Protein AF-A0A9P0IYE5-F1 (afdb_monomer)

Nearest PDB structures (foldseek):
  2r39-assembly1_A  TM=6.592E-01  e=1.405E-01  Vibrio parahaemolyticus RIMD 2210633
  5jtw-assembly2_E  TM=4.626E-01  e=1.107E-02  Homo sapiens
  6ysq-assembly2_D  TM=4.607E-01  e=9.956E-03  Homo sapiens
  7b2p-assembly1_B  TM=4.504E-01  e=3.740E-02  Homo sapiens
  5jpn-assembly1_B  TM=3.869E-01  e=5.417E-02  Homo sapiens

pLDDT: mean 73.32, std 27.06, range [22.03, 98.25]

Mean predicted aligned error: 16.79 Å

Radius of gyration: 25.37 Å; Cα contacts (8 Å, |Δi|>4): 580; chains: 1; bounding box: 66×75×54 Å

Organism: Aphis gossypii (NCBI:txid80765)

Structure (mmCIF, N/CA/C/O backbone):
data_AF-A0A9P0IYE5-F1
#
_entry.id   AF-A0A9P0IYE5-F1
#
loop_
_atom_site.group_PDB
_atom_site.id
_atom_site.type_symbol
_atom_site.label_atom_id
_atom_site.label_alt_id
_atom_site.label_comp_id
_atom_site.label_asym_id
_atom_site.label_entity_id
_atom_site.label_seq_id
_atom_site.pdbx_PDB_ins_code
_atom_site.Cartn_x
_atom_site.Cartn_y
_atom_site.Cartn_z
_atom_site.occupancy
_atom_site.B_iso_or_equiv
_atom_site.auth_seq_id
_atom_site.auth_comp_id
_atom_site.auth_asym_id
_atom_site.auth_atom_id
_atom_site.pdbx_PDB_model_num
ATOM 1 N N . MET A 1 1 ? 19.487 54.800 18.591 1.00 32.00 1 MET A N 1
ATOM 2 C CA . MET A 1 1 ? 20.076 54.659 17.239 1.00 32.00 1 MET A CA 1
ATOM 3 C C . MET A 1 1 ? 20.745 53.289 17.197 1.00 32.00 1 MET A C 1
ATOM 5 O O . MET A 1 1 ? 21.787 53.126 17.801 1.00 32.00 1 MET A O 1
ATOM 9 N N . SER A 1 2 ? 19.989 52.231 16.900 1.00 33.06 2 SER A N 1
ATOM 10 C CA . SER A 1 2 ? 19.884 51.599 15.571 1.00 33.06 2 SER A CA 1
ATOM 11 C C . SER A 1 2 ? 21.230 51.122 15.023 1.00 33.06 2 SER A C 1
ATOM 13 O O . SER A 1 2 ? 21.897 51.889 14.337 1.00 33.06 2 SER A O 1
ATOM 15 N N . GLN A 1 3 ? 21.550 49.842 15.222 1.00 25.77 3 GLN A N 1
ATOM 16 C CA . GLN A 1 3 ? 22.284 49.060 14.229 1.00 25.77 3 GLN A CA 1
ATOM 17 C C . GLN A 1 3 ? 21.613 47.693 14.059 1.00 25.77 3 GLN A C 1
ATOM 19 O O . GLN A 1 3 ? 21.207 47.040 15.014 1.00 25.77 3 GLN A O 1
ATOM 24 N N . TYR A 1 4 ? 21.402 47.377 12.790 1.00 25.31 4 TYR A N 1
ATOM 25 C CA . TYR A 1 4 ? 20.579 46.318 12.234 1.00 25.31 4 TYR A CA 1
ATOM 26 C C . TYR A 1 4 ? 21.185 44.923 12.454 1.00 25.31 4 TYR A C 1
ATOM 28 O O . TYR A 1 4 ? 22.330 44.693 12.080 1.00 25.31 4 TYR A O 1
ATOM 36 N N . HIS A 1 5 ? 20.370 43.970 12.918 1.00 28.81 5 HIS A N 1
ATOM 37 C CA . HIS A 1 5 ? 20.573 42.542 12.662 1.00 28.81 5 HIS A CA 1
ATOM 38 C C . HIS A 1 5 ? 20.005 42.193 11.270 1.00 28.81 5 HIS A C 1
ATOM 40 O O . HIS A 1 5 ? 18.796 42.125 11.063 1.00 28.81 5 HIS A O 1
ATOM 46 N N . LYS A 1 6 ? 20.908 42.000 10.308 1.00 27.09 6 LYS A N 1
ATOM 47 C CA . LYS A 1 6 ? 20.782 41.234 9.051 1.00 27.09 6 LYS A CA 1
ATOM 48 C C . LYS A 1 6 ? 22.092 40.427 9.023 1.00 27.09 6 LYS A C 1
ATOM 50 O O . LYS A 1 6 ? 23.131 41.033 9.238 1.00 27.09 6 LYS A O 1
ATOM 55 N N . THR A 1 7 ? 22.177 39.109 8.860 1.00 29.20 7 THR A N 1
ATOM 56 C CA . THR A 1 7 ? 21.409 38.176 8.027 1.00 29.20 7 THR A CA 1
ATOM 57 C C . THR A 1 7 ? 21.938 36.767 8.348 1.00 29.20 7 THR A C 1
ATOM 59 O O . THR A 1 7 ? 23.092 36.511 8.026 1.00 29.20 7 THR A O 1
ATOM 62 N N . ASP A 1 8 ? 21.125 35.863 8.907 1.00 31.52 8 ASP A N 1
ATOM 63 C CA . ASP A 1 8 ? 21.463 34.422 9.032 1.00 31.52 8 ASP A CA 1
ATOM 64 C C . ASP A 1 8 ? 20.701 33.536 8.026 1.00 31.52 8 ASP A C 1
ATOM 66 O O . ASP A 1 8 ? 20.981 32.350 7.880 1.00 31.52 8 ASP A O 1
ATOM 70 N N . ASN A 1 9 ? 19.797 34.117 7.230 1.00 31.06 9 ASN A N 1
ATOM 71 C CA . ASN A 1 9 ? 19.011 33.366 6.242 1.00 31.06 9 ASN A CA 1
ATOM 72 C C . ASN A 1 9 ? 19.784 33.008 4.956 1.00 31.06 9 ASN A C 1
ATOM 74 O O . ASN A 1 9 ? 19.286 32.223 4.159 1.00 31.06 9 ASN A O 1
ATOM 78 N N . LEU A 1 10 ? 20.993 33.546 4.737 1.00 26.05 10 LEU A N 1
ATOM 79 C CA . LEU A 1 10 ? 21.765 33.276 3.512 1.00 26.05 10 LEU A CA 1
ATOM 80 C C . LEU A 1 10 ? 22.582 31.969 3.583 1.00 26.05 10 LEU A C 1
ATOM 82 O O . LEU A 1 10 ? 22.934 31.409 2.546 1.00 26.05 10 LEU A O 1
ATOM 86 N N . LEU A 1 11 ? 22.884 31.467 4.789 1.00 30.83 11 LEU A N 1
ATOM 87 C CA . LEU A 1 11 ? 23.678 30.241 4.968 1.00 30.83 11 LEU A CA 1
ATOM 88 C C . LEU A 1 11 ? 22.847 28.959 4.785 1.00 30.83 11 LEU A C 1
ATOM 90 O O . LEU A 1 11 ? 23.384 27.928 4.380 1.00 30.83 11 LEU A O 1
ATOM 94 N N . GLN A 1 12 ? 21.542 29.018 5.058 1.00 34.38 12 GLN A N 1
ATOM 95 C CA . GLN A 1 12 ? 20.651 27.854 5.036 1.00 34.38 12 GLN A CA 1
ATOM 96 C C . GLN A 1 12 ? 20.223 27.460 3.610 1.00 34.38 12 GLN A C 1
ATOM 98 O O . GLN A 1 12 ? 20.117 26.276 3.300 1.00 34.38 12 GLN A O 1
ATOM 103 N N . GLU A 1 13 ? 20.079 28.435 2.705 1.00 31.17 13 GLU A N 1
ATOM 104 C CA . GLU A 1 13 ? 19.881 28.164 1.271 1.00 31.17 13 GLU A CA 1
ATOM 105 C C . GLU A 1 13 ? 21.145 27.599 0.613 1.00 31.17 13 GLU A C 1
ATOM 107 O O . GLU A 1 13 ? 21.068 26.738 -0.265 1.00 31.17 13 GLU A O 1
ATOM 112 N N . GLN A 1 14 ? 22.329 28.053 1.041 1.00 31.45 14 GLN A N 1
ATOM 113 C CA . GLN A 1 14 ? 23.584 27.521 0.520 1.00 31.45 14 GLN A CA 1
ATOM 114 C C . GLN A 1 14 ? 23.785 26.070 0.957 1.00 31.45 14 GLN A C 1
ATOM 116 O O . GLN A 1 14 ? 24.078 25.235 0.103 1.00 31.45 14 GLN A O 1
ATOM 121 N N . SER A 1 15 ? 23.552 25.737 2.233 1.00 34.28 15 SER A N 1
ATOM 122 C CA . SER A 1 15 ? 23.682 24.361 2.728 1.00 34.28 15 SER A CA 1
ATOM 123 C C . SER A 1 15 ? 22.741 23.392 2.002 1.00 34.28 15 SER A C 1
ATOM 125 O O . SER A 1 15 ? 23.208 22.363 1.520 1.00 34.28 15 SER A O 1
ATOM 127 N N . GLN A 1 16 ? 21.468 23.746 1.787 1.00 32.94 16 GLN A N 1
ATOM 128 C CA . GLN A 1 16 ? 20.529 22.936 0.991 1.00 32.94 16 GLN A CA 1
ATOM 129 C C . GLN A 1 16 ? 21.001 22.710 -0.454 1.00 32.94 16 GLN A C 1
ATOM 131 O O . GLN A 1 16 ? 20.845 21.614 -0.997 1.00 32.94 16 GLN A O 1
ATOM 136 N N . LYS A 1 17 ? 21.641 23.710 -1.072 1.00 32.41 17 LYS A N 1
ATOM 137 C CA . LYS A 1 17 ? 22.212 23.579 -2.420 1.00 32.41 17 LYS A CA 1
ATOM 138 C C . LYS A 1 17 ? 23.421 22.635 -2.447 1.00 32.41 17 LYS A C 1
ATOM 140 O O . LYS A 1 17 ? 23.576 21.894 -3.418 1.00 32.41 17 LYS A O 1
ATOM 145 N N . TYR A 1 18 ? 24.232 22.614 -1.384 1.00 35.28 18 TYR A N 1
ATOM 146 C CA . TYR A 1 18 ? 25.391 21.720 -1.248 1.00 35.28 18 TYR A CA 1
ATOM 147 C C . TYR A 1 18 ? 24.994 20.242 -1.086 1.00 35.28 18 TYR A C 1
ATOM 149 O O . TYR A 1 18 ? 25.634 19.383 -1.690 1.00 35.28 18 TYR A O 1
ATOM 157 N N . TYR A 1 19 ? 23.915 19.937 -0.354 1.00 36.50 19 TYR A N 1
ATOM 158 C CA . TYR A 1 19 ? 23.470 18.551 -0.123 1.00 36.50 19 TYR A CA 1
ATOM 159 C C . TYR A 1 19 ? 22.867 17.867 -1.358 1.00 36.50 19 TYR A C 1
ATOM 161 O O . TYR A 1 19 ? 22.928 16.648 -1.464 1.00 36.50 19 TYR A O 1
ATOM 169 N N . SER A 1 20 ? 22.365 18.628 -2.337 1.00 36.00 20 SER A N 1
ATOM 170 C CA . SER A 1 20 ? 21.775 18.076 -3.572 1.00 36.00 20 SER A CA 1
ATOM 171 C C . SER A 1 20 ? 22.760 17.337 -4.497 1.00 36.00 20 SER A C 1
ATOM 173 O O . SER A 1 20 ? 22.341 16.738 -5.485 1.00 36.00 20 SER A O 1
ATOM 175 N N . ARG A 1 21 ? 24.069 17.395 -4.209 1.00 35.75 21 ARG A N 1
ATOM 176 C CA . ARG A 1 21 ? 25.137 16.800 -5.035 1.00 35.75 21 ARG A CA 1
ATOM 177 C C . ARG A 1 21 ? 25.878 15.642 -4.370 1.00 35.75 21 ARG A C 1
ATOM 179 O O . ARG A 1 21 ? 26.776 15.078 -4.991 1.00 35.75 21 ARG A O 1
ATOM 186 N N . LEU A 1 22 ? 25.539 15.308 -3.128 1.00 43.22 22 LEU A N 1
ATOM 187 C CA . LEU A 1 22 ? 26.179 14.222 -2.396 1.00 43.22 22 LEU A CA 1
ATOM 188 C C . LEU A 1 22 ? 25.374 12.940 -2.604 1.00 43.22 22 LEU A C 1
ATOM 190 O O . LEU A 1 22 ? 24.171 12.910 -2.370 1.00 43.22 22 LEU A O 1
ATOM 194 N N . ILE A 1 23 ? 26.051 11.889 -3.060 1.00 45.34 23 ILE A N 1
ATOM 195 C CA . ILE A 1 23 ? 25.502 10.533 -3.062 1.00 45.34 23 ILE A CA 1
ATOM 196 C C . ILE A 1 23 ? 25.845 9.942 -1.698 1.00 45.34 23 ILE A C 1
ATOM 198 O O . ILE A 1 23 ? 27.023 9.921 -1.331 1.00 45.34 23 ILE A O 1
ATOM 202 N N . ASP A 1 24 ? 24.849 9.478 -0.951 1.00 48.28 24 ASP A N 1
ATOM 203 C CA . ASP A 1 24 ? 25.049 8.731 0.280 1.00 48.28 24 ASP A CA 1
ATOM 204 C C . ASP A 1 24 ? 24.775 7.241 0.054 1.00 48.28 24 ASP A C 1
ATOM 206 O O . ASP A 1 24 ? 23.832 6.820 -0.613 1.00 48.28 24 ASP A O 1
ATOM 210 N N . THR A 1 25 ? 25.653 6.400 0.592 1.00 47.09 25 THR A N 1
ATOM 211 C CA . THR A 1 25 ? 25.380 4.964 0.704 1.00 47.09 25 THR A CA 1
ATOM 212 C C . THR A 1 25 ? 25.792 4.482 2.081 1.00 47.09 25 THR A C 1
ATOM 214 O O . THR A 1 25 ? 26.811 4.902 2.636 1.00 47.09 25 THR A O 1
ATOM 217 N N . LEU A 1 26 ? 24.985 3.588 2.647 1.00 42.41 26 LEU A N 1
ATOM 218 C CA . LEU A 1 26 ? 25.286 2.957 3.921 1.00 42.41 26 LEU A CA 1
ATOM 219 C C . LEU A 1 26 ? 26.340 1.865 3.706 1.00 42.41 26 LEU A C 1
ATOM 221 O O . LEU A 1 26 ? 26.108 0.886 2.992 1.00 42.41 26 LEU A O 1
ATOM 225 N N . ASN A 1 27 ? 27.498 1.998 4.353 1.00 47.50 27 ASN A N 1
ATOM 226 C CA . ASN A 1 27 ? 28.460 0.909 4.424 1.00 47.50 27 ASN A CA 1
ATOM 227 C C . ASN A 1 27 ? 28.000 -0.104 5.480 1.00 47.50 27 ASN A C 1
ATOM 229 O O . ASN A 1 27 ? 28.360 -0.010 6.655 1.00 47.50 27 ASN A O 1
ATOM 233 N N . ASN A 1 28 ? 27.246 -1.111 5.041 1.00 43.06 28 ASN A N 1
ATOM 234 C CA . ASN A 1 28 ? 26.695 -2.166 5.901 1.00 43.06 28 ASN A CA 1
ATOM 235 C C . ASN A 1 28 ? 27.752 -2.948 6.703 1.00 43.06 28 ASN A C 1
ATOM 237 O O . ASN A 1 28 ? 27.413 -3.579 7.697 1.00 43.06 28 ASN A O 1
ATOM 241 N N . SER A 1 29 ? 29.027 -2.921 6.296 1.00 45.97 29 SER A N 1
ATOM 242 C CA . SER A 1 29 ? 30.106 -3.612 7.017 1.00 45.97 29 SER A CA 1
ATOM 243 C C . SER A 1 29 ? 30.692 -2.805 8.181 1.00 45.97 29 SER A C 1
ATOM 245 O O . SER A 1 29 ? 31.237 -3.396 9.110 1.00 45.97 29 SER A O 1
ATOM 247 N N . LYS A 1 30 ? 30.565 -1.472 8.148 1.00 49.72 30 LYS A N 1
ATOM 248 C CA . LYS A 1 30 ? 31.105 -0.561 9.173 1.00 49.72 30 LYS A CA 1
ATOM 249 C C . LYS A 1 30 ? 30.032 0.241 9.916 1.00 49.72 30 LYS A C 1
ATOM 251 O O . LYS A 1 30 ? 30.366 0.941 10.863 1.00 49.72 30 LYS A O 1
ATOM 256 N N . ASN A 1 31 ? 28.767 0.144 9.500 1.00 54.16 31 ASN A N 1
ATOM 257 C CA . ASN A 1 31 ? 27.657 0.963 9.995 1.00 54.16 31 ASN A CA 1
ATOM 258 C C . ASN A 1 31 ? 27.966 2.474 9.937 1.00 54.16 31 ASN A C 1
ATOM 260 O O . ASN A 1 31 ? 27.705 3.221 10.877 1.00 54.16 31 ASN A O 1
ATOM 264 N N . GLN A 1 32 ? 28.583 2.895 8.831 1.00 50.12 32 GLN A N 1
ATOM 265 C CA . GLN A 1 32 ? 29.013 4.270 8.568 1.00 50.12 32 GLN A CA 1
ATOM 266 C C . GLN A 1 32 ? 28.424 4.753 7.244 1.00 50.12 32 GLN A C 1
ATOM 268 O O . GLN A 1 32 ? 28.243 3.961 6.314 1.00 50.12 32 GLN A O 1
ATOM 273 N N . PHE A 1 33 ? 28.148 6.051 7.153 1.00 48.41 33 PHE A N 1
ATOM 274 C CA . PHE A 1 33 ? 27.712 6.679 5.908 1.00 48.41 33 PHE A CA 1
ATOM 275 C C . PHE A 1 33 ? 28.928 7.045 5.057 1.00 48.41 33 PHE A C 1
ATOM 277 O O . PHE A 1 33 ? 29.871 7.667 5.554 1.00 48.41 33 PHE A O 1
ATOM 284 N N . LEU A 1 34 ? 28.903 6.653 3.782 1.00 54.09 34 LEU A N 1
ATOM 285 C CA . LEU A 1 34 ? 29.894 7.066 2.794 1.00 54.09 34 LEU A CA 1
ATOM 286 C C . LEU A 1 34 ? 29.375 8.296 2.061 1.00 54.09 34 LEU A C 1
ATOM 288 O O . LEU A 1 34 ? 28.331 8.223 1.412 1.00 54.09 34 LEU A O 1
ATOM 292 N N . LEU A 1 35 ? 30.113 9.401 2.156 1.00 55.94 35 LEU A N 1
ATOM 293 C CA . LEU A 1 35 ? 29.846 10.609 1.380 1.00 55.94 35 LEU A CA 1
ATOM 294 C C . LEU A 1 35 ? 30.832 10.695 0.216 1.00 55.94 35 LEU A C 1
ATOM 296 O O . LEU A 1 35 ? 32.048 10.670 0.424 1.00 55.94 35 LEU A O 1
ATOM 300 N N . PHE A 1 36 ? 30.300 10.824 -1.000 1.00 56.53 36 PHE A N 1
ATOM 301 C CA . PHE A 1 36 ? 31.092 10.964 -2.222 1.00 56.53 36 PHE A CA 1
ATOM 302 C C . PHE A 1 36 ? 31.062 12.404 -2.733 1.00 56.53 36 PHE A C 1
ATOM 304 O O . PHE A 1 36 ? 29.988 12.983 -2.899 1.00 56.53 36 PHE A O 1
ATOM 311 N N . GLY A 1 37 ? 32.230 12.965 -3.050 1.00 53.72 37 GLY A N 1
ATOM 312 C CA . GLY A 1 37 ? 32.323 14.260 -3.723 1.00 53.72 37 GLY A CA 1
ATOM 313 C C . GLY A 1 37 ? 33.747 14.643 -4.129 1.00 53.72 37 GLY A C 1
ATOM 314 O O . GLY A 1 37 ? 34.726 14.004 -3.734 1.00 53.72 37 GLY A O 1
ATOM 315 N N . GLU A 1 38 ? 33.863 15.690 -4.949 1.00 52.78 38 GLU A N 1
ATOM 316 C CA . GLU A 1 38 ? 35.156 16.263 -5.328 1.00 52.78 38 GLU A CA 1
ATOM 317 C C . GLU A 1 38 ? 35.795 17.017 -4.160 1.00 52.78 38 GLU A C 1
ATOM 319 O O . GLU A 1 38 ? 35.120 17.689 -3.383 1.00 52.78 38 GLU A O 1
ATOM 324 N N . LYS A 1 39 ? 37.129 16.978 -4.077 1.00 50.53 39 LYS A N 1
ATOM 325 C CA . LYS A 1 39 ? 37.887 17.610 -2.987 1.00 50.53 39 LYS A CA 1
ATOM 326 C C . LYS A 1 39 ? 37.635 19.117 -2.839 1.00 50.53 39 LYS A C 1
ATOM 328 O O . LYS A 1 39 ? 37.620 19.635 -1.730 1.00 50.53 39 LYS A O 1
ATOM 333 N N . SER A 1 40 ? 37.367 19.798 -3.950 1.00 52.12 40 SER A N 1
ATOM 334 C CA . SER A 1 40 ? 37.010 21.223 -4.019 1.00 52.12 40 SER A CA 1
ATOM 335 C C . SER A 1 40 ? 35.684 21.572 -3.328 1.00 52.12 40 SER A C 1
ATOM 337 O O . SER A 1 40 ? 35.466 22.731 -2.979 1.00 52.12 40 SER A O 1
ATOM 339 N N . ILE A 1 41 ? 34.798 20.588 -3.130 1.00 51.03 41 ILE A N 1
ATOM 340 C CA . ILE A 1 41 ? 33.490 20.753 -2.477 1.00 51.03 41 ILE A CA 1
ATOM 341 C C . ILE A 1 41 ? 33.651 20.807 -0.950 1.00 51.03 41 ILE A C 1
ATOM 343 O O . ILE A 1 41 ? 32.846 21.430 -0.262 1.00 51.03 41 ILE A O 1
ATOM 347 N N . PHE A 1 42 ? 34.729 20.232 -0.415 1.00 54.53 42 PHE A N 1
ATOM 348 C CA . PHE A 1 42 ? 34.990 20.127 1.020 1.00 54.53 42 PHE A CA 1
ATOM 349 C C . PHE A 1 42 ? 36.132 21.048 1.461 1.00 54.53 42 PHE A C 1
ATOM 351 O O . PHE A 1 42 ? 37.010 20.644 2.215 1.00 54.53 42 PHE A O 1
ATOM 358 N N . ASN A 1 43 ? 36.109 22.317 1.041 1.00 48.03 43 ASN A N 1
ATOM 359 C CA . ASN A 1 43 ? 37.119 23.322 1.425 1.00 48.03 43 ASN A CA 1
ATOM 360 C C . ASN A 1 43 ? 37.200 23.606 2.942 1.00 48.03 43 ASN A C 1
ATOM 362 O O . ASN A 1 43 ? 37.986 24.449 3.366 1.00 48.03 43 ASN A O 1
ATOM 366 N N . ASN A 1 44 ? 36.388 22.929 3.754 1.00 52.16 44 ASN A N 1
ATOM 367 C CA . ASN A 1 44 ? 36.395 23.013 5.204 1.00 52.16 44 ASN A CA 1
ATOM 368 C C . ASN A 1 44 ? 36.186 21.604 5.795 1.00 52.16 44 ASN A C 1
ATOM 370 O O . ASN A 1 44 ? 35.130 21.302 6.355 1.00 52.16 44 ASN A O 1
ATOM 374 N N . GLU A 1 45 ? 37.175 20.718 5.600 1.00 50.16 45 GLU A N 1
ATOM 375 C CA . GLU A 1 45 ? 37.195 19.337 6.130 1.00 50.16 45 GLU A CA 1
ATOM 376 C C . GLU A 1 45 ? 36.856 19.295 7.638 1.00 50.16 45 GLU A C 1
ATOM 378 O O . GLU A 1 45 ? 36.182 18.373 8.107 1.00 50.16 45 GLU A O 1
ATOM 383 N N . ASP A 1 46 ? 37.219 20.353 8.372 1.00 48.28 46 ASP A N 1
ATOM 384 C CA . ASP A 1 46 ? 37.023 20.482 9.817 1.00 48.28 46 ASP A CA 1
ATOM 385 C C . ASP A 1 46 ? 35.554 20.606 10.252 1.00 48.28 46 ASP A C 1
ATOM 387 O O . ASP A 1 46 ? 35.218 20.152 11.345 1.00 48.28 46 ASP A O 1
ATOM 391 N N . PHE A 1 47 ? 34.651 21.157 9.428 1.00 49.88 47 PHE A N 1
ATOM 392 C CA . PHE A 1 47 ? 33.241 21.327 9.819 1.00 49.88 47 PHE A CA 1
ATOM 393 C C . PHE A 1 47 ? 32.464 20.000 9.813 1.00 49.88 47 PHE A C 1
ATOM 395 O O . PHE A 1 47 ? 31.634 19.757 10.691 1.00 49.88 47 PHE A O 1
ATOM 402 N N . PHE A 1 48 ? 32.745 19.122 8.845 1.00 50.50 48 PHE A N 1
ATOM 403 C CA . PHE A 1 48 ? 32.053 17.835 8.712 1.00 50.50 48 PHE A CA 1
ATOM 404 C C . PHE A 1 48 ? 32.524 16.818 9.755 1.00 50.50 48 PHE A C 1
ATOM 406 O O . PHE A 1 48 ? 31.697 16.148 10.373 1.00 50.50 48 PHE A O 1
ATOM 413 N N . LEU A 1 49 ? 33.836 16.737 9.993 1.00 51.50 49 LEU A N 1
ATOM 414 C CA . LEU A 1 49 ? 34.415 15.784 10.944 1.00 51.50 49 LEU A CA 1
ATOM 415 C C . LEU A 1 49 ? 34.169 16.176 12.412 1.00 51.50 49 LEU A C 1
ATOM 417 O O . LEU A 1 49 ? 34.110 15.291 13.263 1.00 51.50 49 LEU A O 1
ATOM 421 N N . HIS A 1 50 ? 33.963 17.466 12.721 1.00 49.16 50 HIS A N 1
ATOM 422 C CA . HIS A 1 50 ? 33.603 17.899 14.082 1.00 49.16 50 HIS A CA 1
ATOM 423 C C . HIS A 1 50 ? 32.173 17.522 14.491 1.00 49.16 50 HIS A C 1
ATOM 425 O O . HIS A 1 50 ? 31.937 17.244 15.665 1.00 49.16 50 HIS A O 1
ATOM 431 N N . ASN A 1 51 ? 31.223 17.511 13.550 1.00 46.28 51 ASN A N 1
ATOM 432 C CA . ASN A 1 51 ? 29.805 17.282 13.853 1.00 46.28 51 ASN A CA 1
ATOM 433 C C . ASN A 1 51 ? 29.331 15.849 13.566 1.00 46.28 51 ASN A C 1
ATOM 435 O O . ASN A 1 51 ? 28.247 15.467 14.010 1.00 46.28 51 ASN A O 1
ATOM 439 N N . HIS A 1 52 ? 30.125 15.041 12.855 1.00 51.88 52 HIS A N 1
ATOM 440 C CA . HIS A 1 52 ? 29.725 13.699 12.433 1.00 51.88 52 HIS A CA 1
ATOM 441 C C . HIS A 1 52 ? 30.861 12.680 12.599 1.00 51.88 52 HIS A C 1
ATOM 443 O O . HIS A 1 52 ? 31.731 12.538 11.747 1.00 51.88 52 HIS A O 1
ATOM 449 N N . THR A 1 53 ? 30.820 11.909 13.688 1.00 50.31 53 THR A N 1
ATOM 450 C CA . THR A 1 53 ? 31.822 10.872 14.009 1.00 50.31 53 THR A CA 1
ATOM 451 C C . THR A 1 53 ? 31.610 9.539 13.276 1.00 50.31 53 THR A C 1
ATOM 453 O O . THR A 1 53 ? 32.491 8.684 13.303 1.00 50.31 53 THR A O 1
ATOM 456 N N . ASN A 1 54 ? 30.469 9.360 12.598 1.00 55.72 54 ASN A N 1
ATOM 457 C CA . ASN A 1 54 ? 30.076 8.117 11.910 1.00 55.72 54 ASN A CA 1
ATOM 458 C C . ASN A 1 54 ? 30.043 8.248 10.375 1.00 55.72 54 ASN A C 1
ATOM 460 O O . ASN A 1 54 ? 29.279 7.554 9.697 1.00 55.72 54 ASN A O 1
ATOM 464 N N . VAL A 1 55 ? 30.855 9.151 9.828 1.00 54.03 55 VAL A N 1
ATOM 465 C CA . VAL A 1 55 ? 30.922 9.434 8.391 1.00 54.03 55 VAL A CA 1
ATOM 466 C C . VAL A 1 55 ? 32.339 9.192 7.886 1.00 54.03 55 VAL A C 1
ATOM 468 O O . VAL A 1 55 ? 33.306 9.669 8.476 1.00 54.03 55 VAL A O 1
ATOM 471 N N . GLU A 1 56 ? 32.459 8.461 6.781 1.00 60.62 56 GLU A N 1
ATOM 472 C CA . GLU A 1 56 ? 33.717 8.262 6.058 1.00 60.62 56 GLU A CA 1
ATOM 473 C C . GLU A 1 56 ? 33.612 9.005 4.713 1.00 60.62 56 GLU A C 1
ATOM 475 O O . GLU A 1 56 ? 32.738 8.721 3.891 1.00 60.62 56 GLU A O 1
ATOM 480 N N . ILE A 1 57 ? 34.472 10.009 4.510 1.00 59.50 57 ILE A N 1
ATOM 481 C CA . ILE A 1 57 ? 34.501 10.813 3.278 1.00 59.50 57 ILE A CA 1
ATOM 482 C C . ILE A 1 57 ? 35.368 10.096 2.244 1.00 59.50 57 ILE A C 1
ATOM 484 O O . ILE A 1 57 ? 36.538 9.793 2.499 1.00 59.50 57 ILE A O 1
ATOM 488 N N . VAL A 1 58 ? 34.806 9.850 1.059 1.00 59.75 58 VAL A N 1
ATOM 489 C CA . VAL A 1 58 ? 35.506 9.196 -0.050 1.00 59.75 58 VAL A CA 1
ATOM 490 C C . VAL A 1 58 ? 35.719 10.191 -1.185 1.00 59.75 58 VAL A C 1
ATOM 492 O O . VAL A 1 58 ? 34.789 10.595 -1.882 1.00 59.75 58 VAL A O 1
ATOM 495 N N . TRP A 1 59 ? 36.983 10.559 -1.385 1.00 57.38 59 TRP A N 1
ATOM 496 C CA . TRP A 1 59 ? 37.412 11.474 -2.439 1.00 57.38 59 TRP A CA 1
ATOM 497 C C . TRP A 1 59 ? 37.384 10.788 -3.794 1.00 57.38 59 TRP A C 1
ATOM 499 O O . TRP A 1 59 ? 38.036 9.753 -3.964 1.00 57.38 59 TRP A O 1
ATOM 509 N N . CYS A 1 60 ? 36.698 11.384 -4.766 1.00 48.56 60 CYS A N 1
ATOM 510 C CA . CYS A 1 60 ? 36.723 10.912 -6.145 1.00 48.56 60 CYS A CA 1
ATOM 511 C C . CYS A 1 60 ? 37.074 12.055 -7.095 1.00 48.56 60 CYS A C 1
ATOM 513 O O . CYS A 1 60 ? 36.547 13.160 -6.983 1.00 48.56 60 CYS A O 1
ATOM 515 N N . LYS A 1 61 ? 37.983 11.773 -8.029 1.00 46.94 61 LYS A N 1
ATOM 516 C CA . LYS A 1 61 ? 38.417 12.691 -9.078 1.00 46.94 61 LYS A CA 1
ATOM 517 C C . LYS A 1 61 ? 38.354 11.963 -10.414 1.00 46.94 61 LYS A C 1
ATOM 519 O O . LYS A 1 61 ? 38.835 10.835 -10.516 1.00 46.94 61 LYS A O 1
ATOM 524 N N . ASP A 1 62 ? 37.719 12.571 -11.414 1.00 46.66 62 ASP A N 1
ATOM 525 C CA . ASP A 1 62 ? 37.603 12.008 -12.768 1.00 46.66 62 ASP A CA 1
ATOM 526 C C . ASP A 1 62 ? 37.067 10.554 -12.777 1.00 46.66 62 ASP A C 1
ATOM 528 O O . ASP A 1 62 ? 37.545 9.684 -13.508 1.00 46.66 62 ASP A O 1
ATOM 532 N N . GLY A 1 63 ? 36.101 10.257 -11.897 1.00 44.97 63 GLY A N 1
ATOM 533 C CA . GLY A 1 63 ? 35.491 8.926 -11.768 1.00 44.97 63 GLY A CA 1
ATOM 534 C C . GLY A 1 63 ? 36.357 7.857 -11.082 1.00 44.97 63 GLY A C 1
ATOM 535 O O . GLY A 1 63 ? 35.965 6.691 -11.060 1.00 44.97 63 GLY A O 1
ATOM 536 N N . LYS A 1 64 ? 37.514 8.214 -10.506 1.00 45.84 64 LYS A N 1
ATOM 537 C CA . LYS A 1 64 ? 38.360 7.312 -9.705 1.00 45.84 64 LYS A CA 1
ATOM 538 C C . LYS A 1 64 ? 38.488 7.822 -8.273 1.00 45.84 64 LYS A C 1
ATOM 540 O O . LYS A 1 64 ? 38.821 8.982 -8.051 1.00 45.84 64 LYS A O 1
ATOM 545 N N . CYS A 1 65 ? 38.231 6.948 -7.303 1.00 51.94 65 CYS A N 1
ATOM 546 C CA . CYS A 1 65 ? 38.271 7.306 -5.889 1.00 51.94 65 CYS A CA 1
ATOM 547 C C . CYS A 1 65 ? 39.644 7.011 -5.267 1.00 51.94 65 CYS A C 1
ATOM 549 O O . CYS A 1 65 ? 40.185 5.915 -5.425 1.00 51.94 65 CYS A O 1
ATOM 551 N N . GLU A 1 66 ? 40.223 7.998 -4.581 1.00 52.56 66 GLU A N 1
ATOM 552 C CA . GLU A 1 66 ? 41.636 8.000 -4.170 1.00 52.56 66 GLU A CA 1
ATOM 553 C C . GLU A 1 66 ? 41.923 7.095 -2.953 1.00 52.56 66 GLU A C 1
ATOM 555 O O . GLU A 1 66 ? 43.058 6.651 -2.791 1.00 52.56 66 GLU A O 1
ATOM 560 N N . ASN A 1 67 ? 40.905 6.733 -2.154 1.00 50.56 67 ASN A N 1
ATOM 561 C CA . ASN A 1 67 ? 41.060 5.930 -0.925 1.00 50.56 67 ASN A CA 1
ATOM 562 C C . ASN A 1 67 ? 40.448 4.511 -0.973 1.00 50.56 67 ASN A C 1
ATOM 564 O O . ASN A 1 67 ? 40.318 3.848 0.053 1.00 50.56 67 ASN A O 1
ATOM 568 N N . CYS A 1 68 ? 40.113 3.981 -2.154 1.00 44.84 68 CYS A N 1
ATOM 569 C CA . CYS A 1 68 ? 39.524 2.639 -2.304 1.00 44.84 68 CYS A CA 1
ATOM 570 C C . CYS A 1 68 ? 40.555 1.491 -2.291 1.00 44.84 68 CYS A C 1
ATOM 572 O O . CYS A 1 68 ? 40.509 0.596 -3.139 1.00 44.84 68 CYS A O 1
ATOM 574 N N . LYS A 1 69 ? 41.499 1.483 -1.346 1.00 44.84 69 LYS A N 1
ATOM 575 C CA . LYS A 1 69 ? 42.392 0.334 -1.130 1.00 44.84 69 LYS A CA 1
ATOM 576 C C . LYS A 1 69 ? 41.979 -0.426 0.126 1.00 44.84 69 LYS A C 1
ATOM 578 O O . LYS A 1 69 ? 42.568 -0.226 1.174 1.00 44.84 69 LYS A O 1
ATOM 583 N N . GLU A 1 70 ? 40.969 -1.288 -0.010 1.00 39.47 70 GLU A N 1
ATOM 584 C CA . GLU A 1 70 ? 41.023 -2.708 0.381 1.00 39.47 70 GLU A CA 1
ATOM 585 C C . GLU A 1 70 ? 39.660 -3.407 0.195 1.00 39.47 70 GLU A C 1
ATOM 587 O O . GLU A 1 70 ? 38.636 -2.979 0.716 1.00 39.47 70 GLU A O 1
ATOM 592 N N . LYS A 1 71 ? 39.702 -4.532 -0.538 1.00 32.47 71 LYS A N 1
ATOM 593 C CA . LYS A 1 71 ? 38.635 -5.516 -0.827 1.00 32.47 71 LYS A CA 1
ATOM 594 C C . LYS A 1 71 ? 37.514 -5.060 -1.769 1.00 32.47 71 LYS A C 1
ATOM 596 O O . LYS A 1 71 ? 36.396 -4.784 -1.359 1.00 32.47 71 LYS A O 1
ATOM 601 N N . MET A 1 72 ? 37.805 -5.136 -3.070 1.00 28.56 72 MET A N 1
ATOM 602 C CA . MET A 1 72 ? 36.789 -5.206 -4.126 1.00 28.56 72 MET A CA 1
ATOM 603 C C . MET A 1 72 ? 35.879 -6.438 -3.930 1.00 28.56 72 MET A C 1
ATOM 605 O O . MET A 1 72 ? 36.373 -7.567 -4.024 1.00 28.56 72 MET A O 1
ATOM 609 N N . PRO A 1 73 ? 34.559 -6.276 -3.733 1.00 25.91 73 PRO A N 1
ATOM 610 C CA . PRO A 1 73 ? 33.601 -7.307 -4.107 1.00 25.91 73 PRO A CA 1
ATOM 611 C C . PRO A 1 73 ? 33.613 -7.441 -5.638 1.00 25.91 73 PRO A C 1
ATOM 613 O O . PRO A 1 73 ? 33.742 -6.449 -6.357 1.00 25.91 73 PRO A O 1
ATOM 616 N N . LYS A 1 74 ? 33.506 -8.673 -6.149 1.00 24.27 74 LYS A N 1
ATOM 617 C CA . LYS A 1 74 ? 33.414 -8.937 -7.594 1.00 24.27 74 LYS A CA 1
ATOM 618 C C . LYS A 1 74 ? 32.251 -8.133 -8.213 1.00 24.27 74 LYS A C 1
ATOM 620 O O . LYS A 1 74 ? 31.189 -8.061 -7.597 1.00 24.27 74 LYS A O 1
ATOM 625 N N . PRO A 1 75 ? 32.440 -7.548 -9.407 1.00 22.69 75 PRO A N 1
ATOM 626 C CA . PRO A 1 75 ? 31.562 -6.512 -9.936 1.00 22.69 75 PRO A CA 1
ATOM 627 C C . PRO A 1 75 ? 30.191 -7.062 -10.347 1.00 22.69 75 PRO A C 1
ATOM 629 O O . PRO A 1 75 ? 30.105 -8.002 -11.137 1.00 22.69 75 PRO A O 1
ATOM 632 N N . LEU A 1 76 ? 29.127 -6.418 -9.863 1.00 23.02 76 LEU A N 1
ATOM 633 C CA . LEU A 1 76 ? 27.862 -6.306 -10.588 1.00 23.02 76 LEU A CA 1
ATOM 634 C C . LEU A 1 76 ? 27.835 -4.929 -11.264 1.00 23.02 76 LEU A C 1
ATOM 636 O O . LEU A 1 76 ? 28.424 -3.971 -10.772 1.00 23.02 76 LEU A O 1
ATOM 640 N N . ALA A 1 77 ? 27.253 -4.905 -12.456 1.00 24.80 77 ALA A N 1
ATOM 641 C CA . ALA A 1 77 ? 27.519 -3.962 -13.531 1.00 24.80 77 ALA A CA 1
ATOM 642 C C . ALA A 1 77 ? 27.326 -2.464 -13.211 1.00 24.80 77 ALA A C 1
ATOM 644 O O . ALA A 1 77 ? 26.490 -2.057 -12.411 1.00 24.80 77 ALA A O 1
ATOM 645 N N . ILE A 1 78 ? 28.130 -1.679 -13.928 1.00 24.66 78 ILE A N 1
ATOM 646 C CA . ILE A 1 78 ? 28.269 -0.219 -13.964 1.00 24.66 78 ILE A CA 1
ATOM 647 C C . ILE A 1 78 ? 27.007 0.457 -14.530 1.00 24.66 78 ILE A C 1
ATOM 649 O O . ILE A 1 78 ? 26.500 0.017 -15.559 1.00 24.66 78 ILE A O 1
ATOM 653 N N . VAL A 1 79 ? 26.603 1.601 -13.958 1.00 24.34 79 VAL A N 1
ATOM 654 C CA . VAL A 1 79 ? 25.927 2.682 -14.701 1.00 24.34 79 VAL A CA 1
ATOM 655 C C . VAL A 1 79 ? 26.682 3.986 -14.443 1.00 24.34 79 VAL A C 1
ATOM 657 O O . VAL A 1 79 ? 26.788 4.451 -13.311 1.00 24.34 79 VAL A O 1
ATOM 660 N N . ASN A 1 80 ? 27.246 4.532 -15.520 1.00 25.77 80 ASN A N 1
ATOM 661 C CA . ASN A 1 80 ? 27.969 5.796 -15.573 1.00 25.77 80 ASN A CA 1
ATOM 662 C C . ASN A 1 80 ? 27.012 6.968 -15.846 1.00 25.77 80 ASN A C 1
ATOM 664 O O . ASN A 1 80 ? 26.157 6.875 -16.718 1.00 25.77 80 ASN A O 1
ATOM 668 N N . GLN A 1 81 ? 27.250 8.061 -15.115 1.00 24.52 81 GLN A N 1
ATOM 669 C CA . GLN A 1 81 ? 27.470 9.440 -15.585 1.00 24.52 81 GLN A CA 1
ATOM 670 C C . GLN A 1 81 ? 26.506 10.049 -16.623 1.00 24.52 81 GLN A C 1
ATOM 672 O O . GLN A 1 81 ? 26.461 9.659 -17.787 1.00 24.52 81 GLN A O 1
ATOM 677 N N . VAL A 1 82 ? 25.855 11.140 -16.210 1.00 24.75 82 VAL A N 1
ATOM 678 C CA . VAL A 1 82 ? 25.191 12.122 -17.082 1.00 24.75 82 VAL A CA 1
ATOM 679 C C . VAL A 1 82 ? 26.220 13.190 -17.503 1.00 24.75 82 VAL A C 1
ATOM 681 O O . VAL A 1 82 ? 26.861 13.752 -16.613 1.00 24.75 82 VAL A O 1
ATOM 684 N N . PRO A 1 83 ? 26.400 13.511 -18.802 1.00 27.30 83 PRO A N 1
ATOM 685 C CA . PRO A 1 83 ? 27.198 14.657 -19.233 1.00 27.30 83 PRO A CA 1
ATOM 686 C C . PRO A 1 83 ? 26.405 15.975 -19.183 1.00 27.30 83 PRO A C 1
ATOM 688 O O . PRO A 1 83 ? 25.190 16.005 -19.370 1.00 27.30 83 PRO A O 1
ATOM 691 N N . GLU A 1 84 ? 27.143 17.063 -18.964 1.00 25.31 84 GLU A N 1
ATOM 692 C CA . GLU A 1 84 ? 26.709 18.462 -18.880 1.00 25.31 84 GLU A CA 1
ATOM 693 C C . GLU A 1 84 ? 25.871 18.951 -20.077 1.00 25.31 84 GLU A C 1
ATOM 695 O O . GLU A 1 84 ? 26.207 18.719 -21.240 1.00 25.31 84 GLU A O 1
ATOM 700 N N . ILE A 1 85 ? 24.824 19.733 -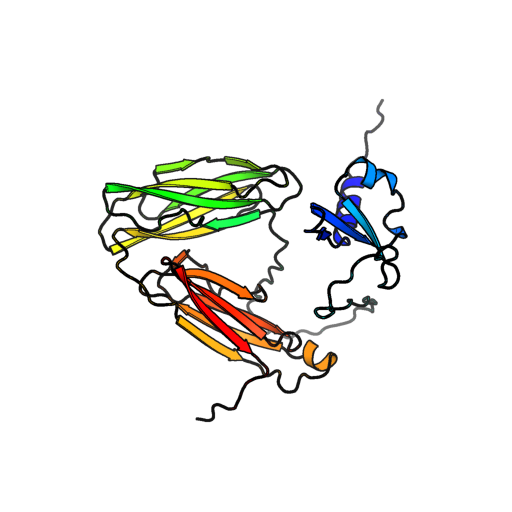19.790 1.00 29.42 85 ILE A N 1
ATOM 701 C CA . ILE A 1 85 ? 24.042 20.470 -20.791 1.00 29.42 85 ILE A CA 1
ATOM 702 C C . ILE A 1 85 ? 24.690 21.841 -21.024 1.00 29.42 85 ILE A C 1
ATOM 704 O O . ILE A 1 85 ? 24.806 22.649 -20.103 1.00 29.42 85 ILE A O 1
ATOM 708 N N . LYS A 1 86 ? 25.057 22.125 -22.280 1.00 26.09 86 LYS A N 1
ATOM 709 C CA . LYS A 1 86 ? 25.337 23.480 -22.779 1.00 26.09 86 LYS A CA 1
ATOM 710 C C . LYS A 1 86 ? 24.027 24.148 -23.210 1.00 26.09 86 LYS A C 1
ATOM 712 O O . LYS A 1 86 ? 23.259 23.564 -23.968 1.00 26.09 86 LYS A O 1
ATOM 717 N N . THR A 1 87 ? 23.797 25.374 -22.753 1.00 29.95 87 THR A N 1
ATOM 718 C CA . THR A 1 87 ? 22.711 26.273 -23.182 1.00 29.95 87 THR A CA 1
ATOM 719 C C . THR A 1 87 ? 22.928 26.795 -24.602 1.00 29.95 87 THR A C 1
ATOM 721 O O . THR A 1 87 ? 24.009 27.324 -24.862 1.00 29.95 87 THR A O 1
ATOM 724 N N . ILE A 1 88 ? 21.902 26.735 -25.465 1.00 28.95 88 ILE A N 1
ATOM 725 C CA . ILE A 1 88 ? 21.757 27.596 -26.657 1.00 28.95 88 ILE A CA 1
ATOM 726 C C . ILE A 1 88 ? 20.270 27.963 -26.874 1.00 28.95 88 ILE A C 1
ATOM 728 O O . ILE A 1 88 ? 19.430 27.085 -27.045 1.00 28.95 88 ILE A O 1
ATOM 732 N N . ASP A 1 89 ? 20.029 29.276 -26.814 1.00 27.19 89 ASP A N 1
ATOM 733 C CA . ASP A 1 89 ? 19.059 30.192 -27.445 1.00 27.19 89 ASP A CA 1
ATOM 734 C C . ASP A 1 89 ? 17.622 29.786 -27.839 1.00 27.19 89 ASP A C 1
ATOM 736 O O . ASP A 1 89 ? 17.356 28.920 -28.671 1.00 27.19 89 ASP A O 1
ATOM 740 N N . GLU A 1 90 ? 16.689 30.592 -27.317 1.00 28.92 90 GLU A N 1
ATOM 741 C CA . GLU A 1 90 ? 15.309 30.767 -27.766 1.00 28.92 90 GLU A CA 1
ATOM 742 C C . GLU A 1 90 ? 15.242 31.471 -29.132 1.00 28.92 90 GLU A C 1
ATOM 744 O O . GLU A 1 90 ? 15.799 32.556 -29.292 1.00 28.92 90 GLU A O 1
ATOM 749 N N . GLN A 1 91 ? 14.447 30.937 -30.071 1.00 27.27 91 GLN A N 1
ATOM 750 C CA . GLN A 1 91 ? 13.578 31.756 -30.929 1.00 27.27 91 GLN A CA 1
ATOM 751 C C . GLN A 1 91 ? 12.485 30.928 -31.645 1.00 27.27 91 GLN A C 1
ATOM 753 O O . GLN A 1 91 ? 12.761 30.069 -32.475 1.00 27.27 91 GLN A O 1
ATOM 758 N N . ASN A 1 92 ? 11.237 31.320 -31.357 1.00 26.64 92 ASN A N 1
ATOM 759 C CA . ASN A 1 92 ? 10.024 31.306 -32.194 1.00 26.64 92 ASN A CA 1
ATOM 760 C C . ASN A 1 92 ? 9.261 29.991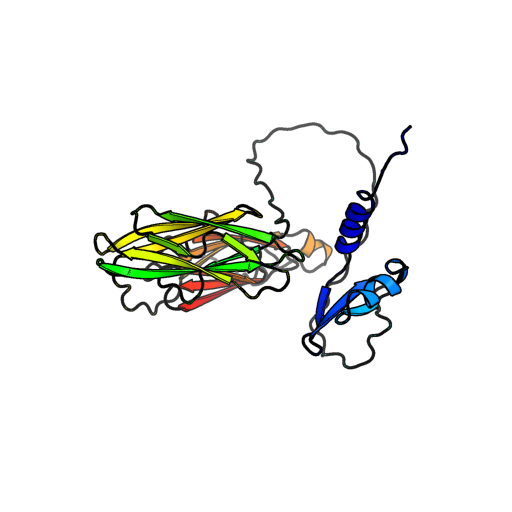 -32.496 1.00 26.64 92 ASN A C 1
ATOM 762 O O . ASN A 1 92 ? 9.607 29.200 -33.367 1.00 26.64 92 ASN A O 1
ATOM 766 N N . GLN A 1 93 ? 8.087 29.881 -31.851 1.00 27.36 93 GLN A N 1
ATOM 767 C CA . GLN A 1 93 ? 6.931 29.047 -32.235 1.00 27.36 93 GLN A CA 1
ATOM 768 C C . GLN A 1 93 ? 6.287 29.502 -33.568 1.00 27.36 93 GLN A C 1
ATOM 770 O O . GLN A 1 93 ? 6.427 30.663 -33.959 1.00 27.36 93 GLN A O 1
ATOM 775 N N . PRO A 1 94 ? 5.428 28.659 -34.183 1.00 28.67 94 PRO A N 1
ATOM 776 C CA . PRO A 1 94 ? 3.996 28.898 -33.974 1.00 28.67 94 PRO A CA 1
ATOM 777 C C . PRO A 1 94 ? 3.151 27.653 -33.637 1.00 28.67 94 PRO A C 1
ATOM 779 O O . PRO A 1 94 ? 3.448 26.513 -33.978 1.00 28.67 94 PRO A O 1
ATOM 782 N N . LYS A 1 95 ? 2.060 27.974 -32.937 1.00 28.81 95 LYS A N 1
ATOM 783 C CA . LYS A 1 95 ? 0.982 27.171 -32.345 1.00 28.81 95 LYS A CA 1
ATOM 784 C C . LYS A 1 95 ? 0.311 26.174 -33.299 1.00 28.81 95 LYS A C 1
ATOM 786 O O . LYS A 1 95 ? -0.065 26.556 -34.399 1.00 28.81 95 LYS A O 1
ATOM 791 N N . ASN A 1 96 ? -0.056 25.004 -32.768 1.00 26.58 96 ASN A N 1
ATOM 792 C CA . ASN A 1 96 ? -1.348 24.374 -33.051 1.00 26.58 96 ASN A CA 1
ATOM 793 C C . ASN A 1 96 ? -1.875 23.631 -31.815 1.00 26.58 96 ASN A C 1
ATOM 795 O O . ASN A 1 96 ? -1.169 22.848 -31.188 1.00 26.58 96 ASN A O 1
ATOM 799 N N . LYS A 1 97 ? -3.123 23.950 -31.456 1.00 29.09 97 LYS A N 1
ATOM 800 C CA . LYS A 1 97 ? -3.893 23.363 -30.358 1.00 29.09 97 LYS A CA 1
ATOM 801 C C . LYS A 1 97 ? -4.406 21.983 -30.771 1.00 29.09 97 LYS A C 1
ATOM 803 O O . LYS A 1 97 ? -5.183 21.893 -31.716 1.00 29.09 97 LYS A O 1
ATOM 808 N N . ALA A 1 98 ? -4.083 20.966 -29.985 1.00 24.89 98 ALA A N 1
ATOM 809 C CA . ALA A 1 98 ? -4.931 19.799 -29.789 1.00 24.89 98 ALA A CA 1
ATOM 810 C C . ALA A 1 98 ? -4.941 19.488 -28.289 1.00 24.89 98 ALA A C 1
ATOM 812 O O . ALA A 1 98 ? -3.939 19.644 -27.596 1.00 24.89 98 ALA A O 1
ATOM 813 N N . SER A 1 99 ? -6.130 19.195 -27.786 1.00 34.47 99 SER A N 1
ATOM 814 C CA . SER A 1 99 ? -6.454 18.978 -26.387 1.00 34.47 99 SER A CA 1
ATOM 815 C C . SER A 1 99 ? -5.839 17.682 -25.868 1.00 34.47 99 SER A C 1
ATOM 817 O O . SER A 1 99 ? -6.395 16.618 -26.124 1.00 34.47 99 SER A O 1
ATOM 819 N N . ASP A 1 100 ? -4.782 17.782 -25.072 1.00 24.59 100 ASP A N 1
ATOM 820 C CA . ASP A 1 100 ? -4.361 16.696 -24.197 1.00 24.59 100 ASP A CA 1
ATOM 821 C C . ASP A 1 100 ? -4.514 17.144 -22.749 1.00 24.59 100 ASP A C 1
ATOM 823 O O . ASP A 1 100 ? -3.999 18.180 -22.322 1.00 24.59 100 ASP A O 1
ATOM 827 N N . LYS A 1 101 ? -5.300 16.366 -21.998 1.00 28.36 101 LYS A N 1
ATOM 828 C CA . LYS A 1 101 ? -5.354 16.435 -20.541 1.00 28.36 101 LYS A CA 1
ATOM 829 C C . LYS A 1 101 ? -3.930 16.216 -20.045 1.00 28.36 101 LYS A C 1
ATOM 831 O O . LYS A 1 101 ? -3.432 15.098 -20.085 1.00 28.36 101 LYS A O 1
ATOM 836 N N . SER A 1 102 ? -3.290 17.307 -19.637 1.00 22.03 102 SER A N 1
ATOM 837 C CA . SER A 1 102 ? -1.971 17.319 -19.021 1.00 22.03 102 SER A CA 1
ATOM 838 C C . SER A 1 102 ? -2.030 16.489 -17.748 1.00 22.03 102 SER A C 1
ATOM 840 O O . SER A 1 102 ? -2.510 16.948 -16.714 1.00 22.03 102 SER A O 1
ATOM 842 N N . TRP A 1 103 ? -1.565 15.251 -17.857 1.00 28.16 103 TRP A N 1
ATOM 843 C CA . TRP A 1 103 ? -1.161 14.431 -16.733 1.00 28.16 103 TRP A CA 1
ATOM 844 C C . TRP A 1 103 ? -0.057 15.201 -16.018 1.00 28.16 103 TRP A C 1
ATOM 846 O O . TRP A 1 103 ? 0.988 15.479 -16.602 1.00 28.16 103 TRP A O 1
ATOM 856 N N . SER A 1 104 ? -0.330 15.646 -14.797 1.00 26.44 104 SER A N 1
ATOM 857 C CA . SER A 1 104 ? 0.690 16.217 -13.933 1.00 26.44 104 SER A CA 1
ATOM 858 C C . SER A 1 104 ? 1.731 15.136 -13.670 1.00 26.44 104 SER A C 1
ATOM 860 O O . SER A 1 104 ? 1.460 14.162 -12.969 1.00 26.44 104 SER A O 1
ATOM 862 N N . ASP A 1 105 ? 2.909 15.297 -14.265 1.00 28.86 105 ASP A N 1
ATOM 863 C CA . ASP A 1 105 ? 4.117 14.631 -13.808 1.00 28.86 105 ASP A CA 1
ATOM 864 C C . ASP A 1 105 ? 4.418 15.136 -12.390 1.00 28.86 105 ASP A C 1
ATOM 866 O O . ASP A 1 105 ? 5.138 16.113 -12.191 1.00 28.86 105 ASP A O 1
ATOM 870 N N . GLU A 1 106 ? 3.842 14.474 -11.386 1.00 28.09 106 GLU A N 1
ATOM 871 C CA . GLU A 1 106 ? 4.423 14.452 -10.049 1.00 28.09 106 GLU A CA 1
ATOM 872 C C . GLU A 1 106 ? 5.738 13.678 -10.157 1.00 28.09 106 GLU A C 1
ATOM 874 O O . GLU A 1 106 ? 5.808 12.453 -10.049 1.00 28.09 106 GLU A O 1
ATOM 879 N N . ILE A 1 107 ? 6.807 14.418 -10.445 1.00 32.41 107 ILE A N 1
ATOM 880 C CA . ILE A 1 107 ? 8.138 14.039 -9.992 1.00 32.41 107 ILE A CA 1
ATOM 881 C C . ILE A 1 107 ? 8.032 14.076 -8.470 1.00 32.41 107 ILE A C 1
ATOM 883 O O . ILE A 1 107 ? 7.994 15.156 -7.886 1.00 32.41 107 ILE A O 1
ATOM 887 N N . ASP A 1 108 ? 7.880 12.898 -7.869 1.00 39.62 108 ASP A N 1
ATOM 888 C CA . ASP A 1 108 ? 7.815 12.675 -6.4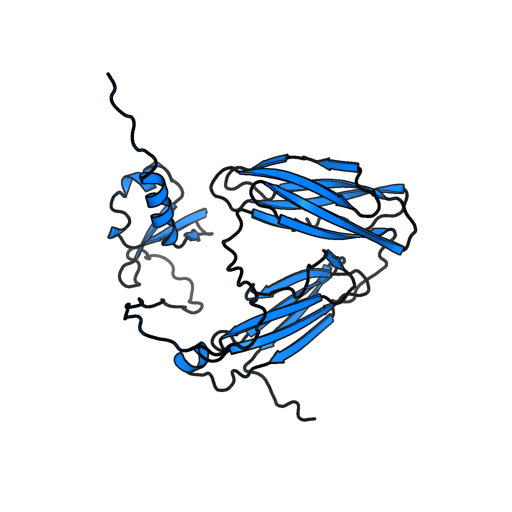26 1.00 39.62 108 ASP A CA 1
ATOM 889 C C . ASP A 1 108 ? 9.067 13.291 -5.783 1.00 39.62 108 ASP A C 1
ATOM 891 O O . ASP A 1 108 ? 10.143 12.689 -5.737 1.00 39.62 108 ASP A O 1
ATOM 895 N N . GLY A 1 109 ? 8.960 14.555 -5.368 1.00 50.34 109 GLY A N 1
ATOM 896 C CA . GLY A 1 109 ? 9.900 15.152 -4.439 1.00 50.34 109 GLY A CA 1
ATOM 897 C C . GLY A 1 109 ? 9.798 14.306 -3.186 1.00 50.34 109 GLY A C 1
ATOM 898 O O . GLY A 1 109 ? 8.764 14.346 -2.533 1.00 50.34 109 GLY A O 1
ATOM 899 N N . ALA A 1 110 ? 10.815 13.477 -2.938 1.00 69.56 110 ALA A N 1
ATOM 900 C CA . ALA A 1 110 ? 10.747 12.392 -1.968 1.00 69.56 110 ALA A CA 1
ATOM 901 C C . ALA A 1 110 ? 10.117 12.871 -0.653 1.00 69.56 110 ALA A C 1
ATOM 903 O O . ALA A 1 110 ? 10.730 13.654 0.077 1.00 69.56 110 ALA A O 1
ATOM 904 N N . LYS A 1 111 ? 8.886 12.416 -0.384 1.00 84.00 111 LYS A N 1
ATOM 905 C CA . LYS A 1 111 ? 8.140 12.782 0.822 1.00 84.00 111 LYS A CA 1
ATOM 906 C C . LYS A 1 111 ? 8.984 12.567 2.071 1.00 84.00 111 LYS A C 1
ATOM 908 O O . LYS A 1 111 ? 9.771 11.615 2.160 1.00 84.00 111 LYS A O 1
ATOM 913 N N . SER A 1 112 ? 8.774 13.414 3.076 1.00 90.81 112 SER A N 1
ATOM 914 C CA . SER A 1 112 ? 9.515 13.337 4.343 1.00 90.81 112 SER A CA 1
ATOM 915 C C . SER A 1 112 ? 9.198 12.079 5.169 1.00 90.81 112 SER A C 1
ATOM 917 O O . SER A 1 112 ? 9.866 11.791 6.171 1.00 90.81 112 SER A O 1
ATOM 919 N N . PHE A 1 113 ? 8.206 11.296 4.745 1.00 94.12 113 PHE A N 1
ATOM 920 C CA . PHE A 1 113 ? 7.844 10.004 5.309 1.00 94.12 113 PHE A CA 1
ATOM 921 C C . PHE A 1 113 ? 7.179 9.098 4.266 1.00 94.12 113 PHE A C 1
ATOM 923 O O . PHE A 1 113 ? 6.953 9.489 3.125 1.00 94.12 113 PHE A O 1
ATOM 930 N N . ARG A 1 114 ? 6.893 7.859 4.669 1.00 92.19 114 ARG A N 1
ATOM 931 C CA . ARG A 1 114 ? 6.025 6.927 3.942 1.00 92.19 114 ARG A CA 1
ATOM 932 C C . ARG A 1 114 ? 5.027 6.299 4.907 1.00 92.19 114 ARG A C 1
ATOM 934 O O . ARG A 1 114 ? 5.400 5.967 6.036 1.00 92.19 114 ARG A O 1
ATOM 941 N N . LEU A 1 115 ? 3.804 6.075 4.431 1.00 93.44 115 LEU A N 1
ATOM 942 C CA . LEU A 1 115 ? 2.793 5.269 5.113 1.00 93.44 115 LEU A CA 1
ATOM 943 C C . LEU A 1 115 ? 2.734 3.835 4.592 1.00 93.44 115 LEU A C 1
ATOM 945 O O . LEU A 1 115 ? 2.821 3.578 3.391 1.00 93.44 115 LEU A O 1
ATOM 949 N N . GLU A 1 116 ? 2.544 2.902 5.516 1.00 92.00 116 GLU A N 1
ATOM 950 C CA . GLU A 1 116 ? 2.314 1.488 5.233 1.00 92.00 116 GLU A CA 1
ATOM 951 C C . GLU A 1 116 ? 1.282 0.923 6.214 1.00 92.00 116 GLU A C 1
ATOM 953 O O . GLU A 1 116 ? 1.125 1.419 7.330 1.00 92.00 116 GLU A O 1
ATOM 958 N N . LEU A 1 117 ? 0.589 -0.149 5.831 1.00 91.38 117 LEU A N 1
ATOM 959 C CA . LEU A 1 117 ? -0.156 -0.948 6.798 1.00 91.38 117 LEU A CA 1
ATOM 960 C C . LEU A 1 117 ? 0.818 -1.915 7.476 1.00 91.38 117 LEU A C 1
ATOM 962 O O . LEU A 1 117 ? 1.543 -2.653 6.809 1.00 91.38 117 LEU A O 1
ATOM 966 N N . SER A 1 118 ? 0.844 -1.921 8.804 1.00 88.94 118 SER A N 1
ATOM 967 C CA . SER A 1 118 ? 1.691 -2.838 9.561 1.00 88.94 118 SER A CA 1
ATOM 968 C C . SER A 1 118 ? 1.189 -4.280 9.403 1.00 88.94 118 SER A C 1
ATOM 970 O O . SER A 1 118 ? -0.027 -4.503 9.444 1.00 88.94 118 SER A O 1
ATOM 972 N N . PRO A 1 119 ? 2.089 -5.278 9.303 1.00 80.94 119 PRO A N 1
ATOM 973 C CA . PRO A 1 119 ? 1.721 -6.692 9.175 1.00 80.94 119 PRO A CA 1
ATOM 974 C C . PRO A 1 119 ? 0.988 -7.253 10.403 1.00 80.94 119 PRO A C 1
ATOM 976 O O . PRO A 1 119 ? 0.455 -8.356 10.346 1.00 80.94 119 PRO A O 1
ATOM 979 N N . TYR A 1 120 ? 0.962 -6.514 11.516 1.00 82.44 120 TYR A N 1
ATOM 980 C CA . TYR A 1 120 ? 0.196 -6.871 12.712 1.00 82.44 120 TYR A CA 1
ATOM 981 C C . TYR A 1 120 ? -1.290 -6.496 12.618 1.00 82.44 120 TYR A C 1
ATOM 983 O O . TYR A 1 120 ? -2.064 -6.845 13.508 1.00 82.44 120 TYR A O 1
ATOM 991 N N . SER A 1 121 ? -1.692 -5.763 11.578 1.00 87.69 121 SER A N 1
ATOM 992 C CA . SER A 1 121 ? -3.079 -5.345 11.378 1.00 87.69 121 SER A CA 1
ATOM 993 C C . SER A 1 121 ? -3.954 -6.513 10.943 1.00 87.69 121 SER A C 1
ATOM 995 O O . SER A 1 121 ? -3.589 -7.277 10.051 1.00 87.69 121 SER A O 1
ATOM 997 N N . ILE A 1 122 ? -5.148 -6.606 11.526 1.00 86.50 122 ILE A N 1
ATOM 998 C CA . ILE A 1 122 ? -6.169 -7.576 11.125 1.00 86.50 122 ILE A CA 1
ATOM 999 C C . ILE A 1 122 ? -7.267 -6.815 10.382 1.00 86.50 122 ILE A C 1
ATOM 1001 O O . ILE A 1 122 ? -7.946 -5.980 10.970 1.00 86.50 122 ILE A O 1
ATOM 1005 N N . LEU A 1 123 ? -7.456 -7.110 9.095 1.00 91.62 123 LEU A N 1
ATOM 1006 C CA . LEU A 1 123 ? -8.456 -6.446 8.240 1.00 91.62 123 LEU A CA 1
ATOM 1007 C C . LEU A 1 123 ? -9.825 -7.143 8.247 1.00 91.62 123 LEU A C 1
ATOM 1009 O O . LEU A 1 123 ? -10.599 -7.032 7.298 1.00 91.62 123 LEU A O 1
ATOM 1013 N N . THR A 1 124 ? -10.108 -7.903 9.303 1.00 92.38 124 THR A N 1
ATOM 1014 C CA . THR A 1 124 ? -11.357 -8.645 9.469 1.00 92.38 124 THR A CA 1
ATOM 1015 C C . THR A 1 124 ? -11.784 -8.664 10.924 1.00 92.38 124 THR A C 1
ATOM 1017 O O . THR A 1 124 ? -10.929 -8.780 11.802 1.00 92.38 124 THR A O 1
ATOM 1020 N N . GLY A 1 125 ? -13.083 -8.692 11.184 1.00 93.31 125 GLY A N 1
ATOM 1021 C CA . GLY A 1 125 ? -13.611 -8.991 12.513 1.00 93.31 125 GLY A CA 1
ATOM 1022 C C . GLY A 1 125 ? -15.076 -9.379 12.455 1.00 93.31 125 GLY A C 1
ATOM 1023 O O . GLY A 1 125 ? -15.779 -9.003 11.520 1.00 93.31 125 GLY A O 1
ATOM 1024 N N . ILE A 1 126 ? -15.550 -10.136 13.439 1.00 94.38 126 ILE A N 1
ATOM 1025 C CA . ILE A 1 126 ? -16.984 -10.429 13.568 1.00 94.38 126 ILE A CA 1
ATOM 1026 C C . ILE A 1 126 ? -17.671 -9.359 14.421 1.00 94.38 126 ILE A C 1
ATOM 1028 O O . ILE A 1 126 ? -17.061 -8.752 15.299 1.00 94.38 126 ILE A O 1
ATOM 1032 N N . SER A 1 127 ? -18.957 -9.116 14.161 1.00 95.31 127 SER A N 1
ATOM 1033 C CA . SER A 1 127 ? -19.724 -8.120 14.915 1.00 95.31 127 SER A CA 1
ATOM 1034 C C . SER A 1 127 ? -19.675 -8.406 16.423 1.00 95.31 127 SER A C 1
ATOM 1036 O O . SER A 1 127 ? -19.925 -9.531 16.855 1.00 95.31 127 SER A O 1
ATOM 1038 N N . GLY A 1 128 ? -19.381 -7.377 17.216 1.00 93.62 128 GLY A N 1
ATOM 1039 C CA . GLY A 1 128 ? -19.159 -7.447 18.662 1.00 93.62 128 GLY A CA 1
ATOM 1040 C C . GLY A 1 128 ? -17.690 -7.583 19.082 1.00 93.62 128 GLY A C 1
ATOM 1041 O O . GLY A 1 128 ? -17.399 -7.471 20.271 1.00 93.62 128 GLY A O 1
ATOM 1042 N N . GLU A 1 129 ? -16.754 -7.800 18.152 1.00 95.81 129 GLU A N 1
ATOM 1043 C CA . GLU A 1 129 ? -15.320 -7.815 18.460 1.00 95.81 129 GLU A CA 1
ATOM 1044 C C . GLU A 1 129 ? -14.706 -6.411 18.507 1.00 95.81 129 GLU A C 1
ATOM 1046 O O . GLU A 1 129 ? -15.094 -5.498 17.776 1.00 95.81 129 GLU A O 1
ATOM 1051 N N . THR A 1 130 ? -13.664 -6.264 19.328 1.00 96.00 130 THR A N 1
ATOM 1052 C CA . THR A 1 130 ? -12.727 -5.141 19.236 1.00 96.00 130 THR A CA 1
ATOM 1053 C C . THR A 1 130 ? -11.524 -5.561 18.402 1.00 96.00 130 THR A C 1
ATOM 1055 O O . THR A 1 130 ? -10.801 -6.483 18.785 1.00 96.00 130 THR A O 1
ATOM 1058 N N . VAL A 1 131 ? -11.268 -4.860 17.298 1.00 95.25 131 VAL A N 1
ATOM 1059 C CA . VAL A 1 131 ? -10.123 -5.122 16.411 1.00 95.25 131 VAL A CA 1
ATOM 1060 C C . VAL A 1 131 ? -9.141 -3.955 16.454 1.00 95.25 131 VAL A C 1
ATOM 1062 O O . VAL A 1 131 ? -9.513 -2.814 16.723 1.00 95.25 131 VAL A O 1
ATOM 1065 N N . LYS A 1 132 ? -7.858 -4.246 16.229 1.00 94.50 132 LYS A N 1
ATOM 1066 C CA . LYS A 1 132 ? -6.787 -3.249 16.184 1.00 94.50 132 LYS A CA 1
ATOM 1067 C C . LYS A 1 132 ? -6.146 -3.235 14.806 1.00 94.50 132 LYS A C 1
ATOM 1069 O O . LYS A 1 132 ? -5.742 -4.276 14.288 1.00 94.50 132 LYS A O 1
ATOM 1074 N N . LEU A 1 133 ? -6.021 -2.037 14.260 1.00 95.75 133 LEU A N 1
ATOM 1075 C CA . LEU A 1 133 ? -5.247 -1.743 13.066 1.00 95.75 133 LEU A CA 1
ATOM 1076 C C . LEU A 1 133 ? -3.999 -0.968 13.457 1.00 95.75 133 LEU A C 1
ATOM 1078 O O . LEU A 1 133 ? -4.021 -0.187 14.407 1.00 95.75 133 LEU A O 1
ATOM 1082 N N . TYR A 1 134 ? -2.927 -1.170 12.707 1.00 96.56 134 TYR A N 1
ATOM 1083 C CA . TYR A 1 134 ? -1.643 -0.533 12.941 1.00 96.56 134 TYR A CA 1
ATOM 1084 C C . TYR A 1 134 ? -1.164 0.103 11.638 1.00 96.56 134 TYR A C 1
ATOM 1086 O O . TYR A 1 134 ? -0.793 -0.590 10.690 1.00 96.56 134 TYR A O 1
ATOM 1094 N N . PHE A 1 135 ? -1.167 1.430 11.588 1.00 96.62 135 PHE A N 1
ATOM 1095 C CA . PHE A 1 135 ? -0.639 2.194 10.462 1.00 96.62 135 PHE A CA 1
ATOM 1096 C C . PHE A 1 135 ? 0.796 2.601 10.765 1.00 96.62 135 PHE A C 1
ATOM 1098 O O . PHE A 1 135 ? 1.066 3.268 11.759 1.00 96.62 135 PHE A O 1
ATOM 1105 N N . ARG A 1 136 ? 1.726 2.167 9.921 1.00 96.50 136 ARG A N 1
ATOM 1106 C CA . ARG A 1 136 ? 3.156 2.373 10.096 1.00 96.50 136 ARG A CA 1
ATOM 1107 C C . ARG A 1 136 ? 3.600 3.655 9.412 1.00 96.50 136 ARG A C 1
ATOM 1109 O O . ARG A 1 136 ? 3.420 3.818 8.207 1.00 96.50 136 ARG A O 1
ATOM 1116 N N . VAL A 1 137 ? 4.247 4.519 10.181 1.00 96.81 137 VAL A N 1
ATOM 1117 C CA . VAL A 1 137 ? 4.902 5.741 9.719 1.00 96.81 137 VAL A CA 1
ATOM 1118 C C . VAL A 1 137 ? 6.402 5.484 9.651 1.00 96.81 137 VAL A C 1
ATOM 1120 O O . VAL A 1 137 ? 7.044 5.183 10.661 1.00 96.81 137 VAL A O 1
ATOM 1123 N N . ILE A 1 138 ? 6.971 5.597 8.453 1.00 95.44 138 ILE A N 1
ATOM 1124 C CA . ILE A 1 138 ? 8.414 5.491 8.224 1.00 95.44 138 ILE A CA 1
ATOM 1125 C C . ILE A 1 138 ? 8.959 6.899 8.017 1.00 95.44 138 ILE A C 1
ATOM 1127 O O . ILE A 1 138 ? 8.827 7.465 6.932 1.00 95.44 138 ILE A O 1
ATOM 1131 N N . HIS A 1 139 ? 9.562 7.461 9.063 1.00 93.38 139 HIS A N 1
ATOM 1132 C CA . HIS A 1 139 ? 10.216 8.766 9.016 1.00 93.38 139 HIS A CA 1
ATOM 1133 C C . HIS A 1 139 ? 11.467 8.709 8.129 1.00 93.38 139 HIS A C 1
ATOM 1135 O O . HIS A 1 139 ? 12.311 7.830 8.301 1.00 93.38 139 HIS A O 1
ATOM 1141 N N . ARG A 1 140 ? 11.585 9.639 7.177 1.00 91.75 140 ARG A N 1
ATOM 1142 C CA . ARG A 1 140 ? 12.717 9.722 6.234 1.00 91.75 140 ARG A CA 1
ATOM 1143 C C . ARG A 1 140 ? 13.462 11.051 6.304 1.00 91.75 140 ARG A C 1
ATOM 1145 O O . ARG A 1 140 ? 14.450 11.232 5.601 1.00 91.75 140 ARG A O 1
ATOM 1152 N N . SER A 1 141 ? 12.989 11.979 7.130 1.00 89.56 141 SER A N 1
ATOM 1153 C CA . SER A 1 141 ? 13.629 13.277 7.283 1.00 89.56 141 SER A CA 1
ATOM 1154 C C . SER A 1 141 ? 14.865 13.202 8.180 1.00 89.56 141 SER A C 1
ATOM 1156 O O . SER A 1 141 ? 15.037 12.311 9.009 1.00 89.56 141 SER A O 1
ATOM 1158 N N . TRP A 1 142 ? 15.739 14.183 8.001 1.00 90.12 142 TRP A N 1
ATOM 1159 C CA . TRP A 1 142 ? 16.951 14.398 8.789 1.00 90.12 142 TRP A CA 1
ATOM 1160 C C . TRP A 1 142 ? 16.744 15.450 9.888 1.00 90.12 142 TRP A C 1
ATOM 1162 O O . TRP A 1 142 ? 17.674 15.764 10.630 1.00 90.12 142 TRP A O 1
ATOM 1172 N N . ILE A 1 143 ? 15.518 15.966 10.025 1.00 90.88 143 ILE A N 1
ATOM 1173 C CA . ILE A 1 143 ? 15.080 16.838 11.118 1.00 90.88 143 ILE A CA 1
ATOM 1174 C C . ILE A 1 143 ? 13.888 16.213 11.856 1.00 90.88 143 ILE A C 1
ATOM 1176 O O . ILE A 1 143 ? 13.116 15.482 11.233 1.00 90.88 143 ILE A O 1
ATOM 1180 N N . PRO A 1 144 ? 13.693 16.506 13.156 1.00 94.25 144 PRO A N 1
ATOM 1181 C CA . PRO A 1 144 ? 12.488 16.090 13.861 1.00 94.25 144 PRO A CA 1
ATOM 1182 C C . PRO A 1 144 ? 11.240 16.688 13.210 1.00 94.25 144 PRO A C 1
ATOM 1184 O O . PRO A 1 144 ? 11.206 17.890 12.944 1.00 94.25 144 PRO A O 1
ATOM 1187 N N . LEU A 1 145 ? 10.215 15.867 12.986 1.00 96.06 145 LEU A N 1
ATOM 1188 C CA . LEU A 1 145 ? 8.934 16.310 12.433 1.00 96.06 145 LEU A CA 1
ATOM 1189 C C . LEU A 1 145 ? 7.783 15.886 13.344 1.00 96.06 145 LEU A C 1
ATOM 1191 O O . LEU A 1 145 ? 7.787 14.789 13.904 1.00 96.06 145 LEU A O 1
ATOM 1195 N N . GLU A 1 146 ? 6.808 16.778 13.492 1.00 97.19 146 GLU A N 1
ATOM 1196 C CA . GLU A 1 146 ? 5.542 16.499 14.163 1.00 97.19 146 GLU A CA 1
ATOM 1197 C C . GLU A 1 146 ? 4.561 15.877 13.173 1.00 97.19 146 GLU A C 1
ATOM 1199 O O . GLU A 1 146 ? 4.348 16.400 12.078 1.00 97.19 146 GLU A O 1
ATOM 1204 N N . TYR A 1 147 ? 3.959 14.773 13.593 1.00 98.06 147 TYR A N 1
ATOM 1205 C CA . TYR A 1 147 ? 2.965 14.025 12.853 1.00 98.06 147 TYR A CA 1
ATOM 1206 C C . TYR A 1 147 ? 1.615 14.148 13.533 1.00 98.06 147 TYR A C 1
ATOM 1208 O O . TYR A 1 147 ? 1.501 13.846 14.718 1.00 98.06 147 TYR A O 1
ATOM 1216 N N . ASN A 1 148 ? 0.599 14.540 12.769 1.00 98.25 148 ASN A N 1
ATOM 1217 C CA . ASN A 1 148 ? -0.788 14.602 13.224 1.00 98.25 148 ASN A CA 1
ATOM 1218 C C . ASN A 1 148 ? -1.614 13.557 12.485 1.00 98.25 148 ASN A C 1
ATOM 1220 O O . ASN A 1 148 ? -1.648 13.551 11.255 1.00 98.25 148 ASN A O 1
ATOM 1224 N N . PHE A 1 149 ? -2.276 12.684 13.237 1.00 98.19 149 PHE A N 1
ATOM 1225 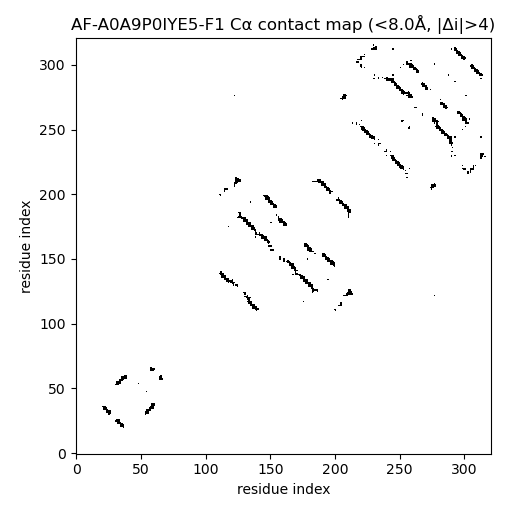C CA . PHE A 1 149 ? -2.986 11.526 12.719 1.00 98.19 149 PHE A CA 1
ATOM 1226 C C . PHE A 1 149 ? -4.490 11.726 12.789 1.00 98.19 149 PHE A C 1
ATOM 1228 O O . PHE A 1 149 ? -5.044 12.141 13.808 1.00 98.19 149 PHE A O 1
ATOM 1235 N N . HIS A 1 150 ? -5.157 11.363 11.705 1.00 97.44 150 HIS A N 1
ATOM 1236 C CA . HIS A 1 150 ? -6.602 11.344 11.612 1.00 97.44 150 HIS A CA 1
ATOM 1237 C C . HIS A 1 150 ? -7.044 10.041 10.955 1.00 97.44 150 HIS A C 1
ATOM 1239 O O . HIS A 1 150 ? -6.386 9.543 10.045 1.00 97.44 150 HIS A O 1
ATOM 1245 N N . CYS A 1 151 ? -8.151 9.474 11.417 1.00 97.81 151 CYS A N 1
ATOM 1246 C CA . CYS A 1 151 ? -8.718 8.267 10.836 1.00 97.81 151 CYS A CA 1
ATOM 1247 C C . CYS A 1 151 ? -10.233 8.411 10.808 1.00 97.81 151 CYS A C 1
ATOM 1249 O O . CYS A 1 151 ? -10.824 8.843 11.799 1.00 97.81 151 CYS A O 1
ATOM 1251 N N . TYR A 1 152 ? -10.843 8.065 9.684 1.00 96.81 152 TYR A N 1
ATOM 1252 C CA . TYR A 1 152 ? -12.290 8.060 9.517 1.00 96.81 152 TYR A CA 1
ATOM 1253 C C . TYR A 1 152 ? -12.714 6.853 8.689 1.00 96.81 152 TYR A C 1
ATOM 1255 O O . TYR A 1 152 ? -11.909 6.272 7.958 1.00 96.81 152 TYR A O 1
ATOM 1263 N N . ASP A 1 153 ? -13.979 6.487 8.817 1.00 97.06 153 ASP A N 1
ATOM 1264 C CA . ASP A 1 153 ? -14.570 5.339 8.151 1.00 97.06 153 ASP A CA 1
ATOM 1265 C C . ASP A 1 153 ? -15.993 5.641 7.670 1.00 97.06 153 ASP A C 1
ATOM 1267 O O . ASP A 1 153 ? -16.541 6.719 7.926 1.00 97.06 153 ASP A O 1
ATOM 1271 N N . GLN A 1 154 ? -16.574 4.711 6.913 1.00 95.00 154 GLN A N 1
ATOM 1272 C CA . GLN A 1 154 ? -17.921 4.866 6.367 1.00 95.00 154 GLN A CA 1
ATOM 1273 C C . GLN A 1 154 ? -18.988 4.317 7.324 1.00 95.00 154 GLN A C 1
ATOM 1275 O O . GLN A 1 154 ? -20.116 4.814 7.333 1.00 95.00 154 GLN A O 1
ATOM 1280 N N . MET A 1 155 ? -18.644 3.306 8.130 1.00 95.50 155 MET A N 1
ATOM 1281 C CA . MET A 1 155 ? -19.575 2.604 9.020 1.00 95.50 155 MET A CA 1
ATOM 1282 C C . MET A 1 155 ? -19.506 3.025 10.501 1.00 95.50 155 MET A C 1
ATOM 1284 O O . MET A 1 155 ? -20.324 2.550 11.289 1.00 95.50 155 MET A O 1
ATOM 1288 N N . GLY A 1 156 ? -18.600 3.921 10.909 1.00 95.44 156 GLY A N 1
ATOM 1289 C CA . GLY A 1 156 ? -18.507 4.393 12.300 1.00 95.44 156 GLY A CA 1
ATOM 1290 C C . GLY A 1 156 ? -17.954 3.355 13.287 1.00 95.44 156 GLY A C 1
ATOM 1291 O O . GLY A 1 156 ? -18.333 3.358 14.466 1.00 95.44 156 GLY A O 1
ATOM 1292 N N . LEU A 1 157 ? -17.092 2.454 12.811 1.00 96.38 157 LEU A N 1
ATOM 1293 C CA . LEU A 1 157 ? -16.418 1.406 13.581 1.00 96.38 157 LEU A CA 1
ATOM 1294 C C . LEU A 1 157 ? -15.275 1.960 14.441 1.00 96.38 157 LEU A C 1
ATOM 1296 O O . LEU A 1 157 ? -14.966 1.394 15.492 1.00 96.38 157 LEU A O 1
ATOM 1300 N N . ILE A 1 158 ? -14.633 3.053 14.026 1.00 97.69 158 ILE A N 1
ATOM 1301 C CA . ILE A 1 158 ? -13.495 3.645 14.736 1.00 97.69 158 ILE A CA 1
ATOM 1302 C C . ILE A 1 158 ? -13.921 4.168 16.114 1.00 97.69 158 ILE A C 1
ATOM 1304 O O . ILE A 1 158 ? -14.862 4.948 16.265 1.00 97.69 158 ILE A O 1
ATOM 1308 N N . ARG A 1 159 ? -13.168 3.768 17.144 1.00 97.50 159 ARG A N 1
ATOM 1309 C CA . ARG A 1 159 ? -13.324 4.243 18.528 1.00 97.50 159 ARG A CA 1
ATOM 1310 C C . ARG A 1 159 ? -12.192 5.135 18.989 1.00 97.50 159 ARG A C 1
ATOM 1312 O O . ARG A 1 159 ? -12.427 6.060 19.763 1.00 97.50 159 ARG A O 1
ATOM 1319 N N . SER A 1 160 ? -10.970 4.867 18.545 1.00 96.25 160 SER A N 1
ATOM 1320 C CA . SER A 1 160 ? -9.824 5.696 18.905 1.00 96.25 160 SER A CA 1
ATOM 1321 C C . SER A 1 160 ? -8.669 5.561 17.923 1.00 96.25 160 SER A C 1
ATOM 1323 O O . SER A 1 160 ? -8.506 4.536 17.260 1.00 96.25 160 SER A O 1
ATOM 1325 N N . VAL A 1 161 ? -7.852 6.613 17.876 1.00 97.25 161 VAL A N 1
ATOM 1326 C CA . VAL A 1 161 ? -6.562 6.679 17.181 1.00 97.25 161 VAL A CA 1
ATOM 1327 C C . VAL A 1 161 ? -5.511 7.014 18.234 1.00 97.25 161 VAL A C 1
ATOM 1329 O O . VAL A 1 161 ? -5.648 8.010 18.944 1.00 97.25 161 VAL A O 1
ATOM 1332 N N . LEU A 1 162 ? -4.505 6.156 18.390 1.00 94.12 162 LEU A N 1
ATOM 1333 C CA . LEU A 1 162 ? -3.536 6.222 19.480 1.00 94.12 162 LEU A CA 1
ATOM 1334 C C . LEU A 1 162 ? -2.094 6.053 18.956 1.00 94.12 162 LEU A C 1
ATOM 1336 O O . LEU A 1 162 ? -1.759 4.979 18.454 1.00 94.12 162 LEU A O 1
ATOM 1340 N N . PRO A 1 163 ? -1.216 7.059 19.131 1.00 98.00 163 PRO A N 1
ATOM 1341 C CA . PRO A 1 163 ? -1.537 8.428 19.545 1.00 98.00 163 PRO A CA 1
ATOM 1342 C C . PRO A 1 163 ? -2.249 9.202 18.419 1.00 98.00 163 PRO A C 1
ATOM 1344 O O . PRO A 1 163 ? -2.244 8.774 17.269 1.00 98.00 163 PRO A O 1
ATOM 1347 N N . THR A 1 164 ? -2.829 10.363 18.729 1.00 96.38 164 THR A N 1
ATOM 1348 C CA . THR A 1 164 ? -3.344 11.301 17.711 1.00 96.38 164 THR A CA 1
ATOM 1349 C C . THR A 1 164 ? -2.246 12.177 17.114 1.00 96.38 164 THR A C 1
ATOM 1351 O O . THR A 1 164 ? -2.428 12.733 16.037 1.00 96.38 164 THR A O 1
ATOM 1354 N N . SER A 1 165 ? -1.103 12.303 17.791 1.00 96.88 165 SER A N 1
ATOM 1355 C CA . SER A 1 165 ? 0.080 12.981 17.269 1.00 96.88 165 SER A CA 1
ATOM 1356 C C . SER A 1 165 ? 1.368 12.466 17.907 1.00 96.88 165 SER A C 1
ATOM 1358 O O . SER A 1 165 ? 1.352 11.878 18.991 1.00 96.88 165 SER A O 1
ATOM 1360 N N . VAL A 1 166 ? 2.496 12.654 17.224 1.00 97.94 166 VAL A N 1
ATOM 1361 C CA . VAL A 1 166 ? 3.825 12.290 17.734 1.00 97.94 166 VAL A CA 1
ATOM 1362 C C . VAL A 1 166 ? 4.904 13.137 17.065 1.00 97.94 166 VAL A C 1
ATOM 1364 O O . VAL A 1 166 ? 4.780 13.489 15.898 1.00 97.94 166 VAL A O 1
ATOM 1367 N N . ILE A 1 167 ? 5.992 13.429 17.773 1.00 97.12 167 ILE A N 1
ATOM 1368 C CA . ILE A 1 167 ? 7.199 14.000 17.166 1.00 97.12 167 ILE A CA 1
ATOM 1369 C C . ILE A 1 167 ? 8.200 12.867 16.961 1.00 97.12 167 ILE A C 1
ATOM 1371 O O . ILE A 1 167 ? 8.591 12.217 17.931 1.00 97.12 167 ILE A O 1
ATOM 1375 N N . LEU A 1 168 ? 8.617 12.637 15.715 1.00 95.12 168 LEU A N 1
ATOM 1376 C CA . LEU A 1 168 ? 9.635 11.639 15.380 1.00 95.12 168 LEU A CA 1
ATOM 1377 C C . LEU A 1 168 ? 10.963 12.345 15.070 1.00 95.12 168 LEU A C 1
ATOM 1379 O O . LEU A 1 168 ? 11.021 13.119 14.112 1.00 95.12 168 LEU A O 1
ATOM 1383 N N . PRO A 1 169 ? 12.023 12.109 15.866 1.00 93.25 169 PRO A N 1
ATOM 1384 C CA . PRO A 1 169 ? 13.379 12.544 15.545 1.00 93.25 169 PRO A CA 1
ATOM 1385 C C . PRO A 1 169 ? 13.972 11.829 14.316 1.00 93.25 169 PRO A C 1
ATOM 1387 O O . PRO A 1 169 ? 13.491 10.755 13.931 1.00 93.25 169 PRO A O 1
ATOM 1390 N N . PRO A 1 170 ? 15.086 12.344 13.767 1.00 90.94 170 PRO A N 1
ATOM 1391 C CA . PRO A 1 170 ? 15.857 11.651 12.741 1.00 90.94 170 PRO A CA 1
ATOM 1392 C C . PRO A 1 170 ? 16.257 10.247 13.201 1.00 90.94 170 PRO A C 1
ATOM 1394 O O . PRO A 1 170 ? 16.570 10.040 14.375 1.00 90.94 170 PRO A O 1
ATOM 1397 N N . ASN A 1 171 ? 16.283 9.291 12.270 1.00 85.31 171 ASN A N 1
ATOM 1398 C CA . ASN A 1 171 ? 16.588 7.876 12.532 1.00 85.31 171 ASN A CA 1
ATOM 1399 C C . ASN A 1 171 ? 15.616 7.165 13.494 1.00 85.31 171 ASN A C 1
ATOM 1401 O O . ASN A 1 171 ? 15.958 6.115 14.043 1.00 85.31 171 ASN A O 1
ATOM 1405 N N . SER A 1 172 ? 14.410 7.705 13.705 1.00 91.31 172 SER A N 1
ATOM 1406 C CA . SER A 1 172 ? 13.363 6.986 14.437 1.00 91.31 172 SER A CA 1
ATOM 1407 C C . SER A 1 172 ? 13.085 5.627 13.782 1.00 91.31 172 SER A C 1
ATOM 1409 O O . SER A 1 172 ? 12.996 5.555 12.552 1.00 91.31 172 SER A O 1
ATOM 1411 N N . PRO A 1 173 ? 12.913 4.547 14.566 1.00 93.12 173 PRO A N 1
ATOM 1412 C CA . PRO A 1 173 ? 12.419 3.292 14.014 1.00 93.12 173 PRO A CA 1
ATOM 1413 C C . PRO A 1 173 ? 11.006 3.494 13.437 1.00 93.12 173 PRO A C 1
ATOM 1415 O O . PRO A 1 173 ? 10.324 4.451 13.819 1.00 93.12 173 PRO A O 1
ATOM 1418 N N . PRO A 1 174 ? 10.530 2.595 12.552 1.00 94.44 174 PRO A N 1
ATOM 1419 C CA . PRO A 1 174 ? 9.150 2.643 12.088 1.00 94.44 174 PRO A CA 1
ATOM 1420 C C . PRO A 1 174 ? 8.168 2.695 13.264 1.00 94.44 174 PRO A C 1
ATOM 1422 O O . PRO A 1 174 ? 8.276 1.900 14.200 1.00 94.44 174 PRO A O 1
ATOM 1425 N N . PHE A 1 175 ? 7.233 3.642 13.214 1.00 95.06 175 PHE A N 1
ATOM 1426 C CA . PHE A 1 175 ? 6.304 3.925 14.304 1.00 95.06 175 PHE A CA 1
ATOM 1427 C C . PHE A 1 175 ? 4.887 3.494 13.920 1.00 95.06 175 PHE A C 1
ATOM 1429 O O . PHE A 1 175 ? 4.355 3.970 12.920 1.00 95.06 175 PHE A O 1
ATOM 1436 N N . ASP A 1 176 ? 4.271 2.612 14.707 1.00 95.56 176 ASP A N 1
ATOM 1437 C CA . ASP A 1 176 ? 2.923 2.103 14.437 1.00 95.56 176 ASP A CA 1
ATOM 1438 C C . ASP A 1 176 ? 1.875 2.908 15.231 1.00 95.56 176 ASP A C 1
ATOM 1440 O O . ASP A 1 176 ? 1.872 2.912 16.463 1.00 95.56 176 ASP A O 1
ATOM 1444 N N . VAL A 1 177 ? 0.957 3.564 14.519 1.00 97.50 177 VAL A N 1
ATOM 1445 C CA . VAL A 1 177 ? -0.232 4.228 15.067 1.00 97.50 177 VAL A CA 1
ATOM 1446 C C . VAL A 1 177 ? -1.359 3.211 15.161 1.00 97.50 177 VAL A C 1
ATOM 1448 O O . VAL A 1 177 ? -1.741 2.600 14.162 1.00 97.50 177 VAL A O 1
ATOM 1451 N N . MET A 1 178 ? -1.901 3.025 16.361 1.00 97.75 178 MET A N 1
ATOM 1452 C CA . MET A 1 178 ? -2.960 2.057 16.617 1.00 97.75 178 MET A CA 1
ATOM 1453 C C . MET A 1 178 ? -4.333 2.701 16.430 1.00 97.75 178 MET A C 1
ATOM 1455 O O . MET A 1 178 ? -4.657 3.688 17.088 1.00 97.75 178 MET A O 1
ATOM 1459 N N . VAL A 1 179 ? -5.170 2.100 15.593 1.00 97.88 179 VAL A N 1
ATOM 1460 C CA . VAL A 1 179 ? -6.587 2.449 15.459 1.00 97.88 179 VAL A CA 1
ATOM 1461 C C . VAL A 1 179 ? -7.416 1.311 16.039 1.00 97.88 179 VAL A C 1
ATOM 1463 O O . VAL A 1 179 ? -7.260 0.156 15.642 1.00 97.88 179 VAL A O 1
ATOM 1466 N N . ILE A 1 180 ? -8.268 1.627 17.014 1.00 96.94 180 ILE A N 1
ATOM 1467 C CA . ILE A 1 180 ? -9.158 0.657 17.657 1.00 96.94 180 ILE A CA 1
ATOM 1468 C C . ILE A 1 180 ? -10.524 0.733 16.987 1.00 96.94 180 ILE A C 1
ATOM 1470 O O . ILE A 1 180 ? -11.134 1.803 16.942 1.00 96.94 180 ILE A O 1
ATOM 1474 N N . LEU A 1 181 ? -11.002 -0.413 16.517 1.00 97.50 181 LEU A N 1
ATOM 1475 C CA . LEU A 1 181 ? -12.322 -0.596 15.932 1.00 97.50 181 LEU A CA 1
ATOM 1476 C C . LEU A 1 181 ? -13.221 -1.367 16.898 1.00 97.50 181 LEU A C 1
ATOM 1478 O O . LEU A 1 181 ? -12.785 -2.345 17.506 1.00 97.50 181 LEU A O 1
ATOM 1482 N N . GLU A 1 182 ? -14.484 -0.970 16.990 1.00 97.50 182 GLU A N 1
ATOM 1483 C CA . GLU A 1 182 ? -15.558 -1.795 17.537 1.00 97.50 182 GLU A CA 1
ATOM 1484 C C . GLU A 1 182 ? -16.427 -2.265 16.373 1.00 97.50 182 GLU A C 1
ATOM 1486 O O . GLU A 1 182 ? -17.147 -1.484 15.750 1.00 97.50 182 GLU A O 1
ATOM 1491 N N . VAL A 1 183 ? -16.311 -3.547 16.041 1.00 96.44 183 VAL A N 1
ATOM 1492 C CA . VAL A 1 183 ? -16.915 -4.093 14.831 1.00 96.44 183 VAL A CA 1
ATOM 1493 C C . VAL A 1 183 ? -18.415 -4.218 15.039 1.00 96.44 183 VAL A C 1
ATOM 1495 O O . VAL A 1 183 ? -18.879 -4.963 15.901 1.00 96.44 183 VAL A O 1
ATOM 1498 N N . THR A 1 184 ? -19.187 -3.512 14.221 1.00 94.69 184 THR A N 1
ATOM 1499 C CA . THR A 1 184 ? -20.648 -3.578 14.213 1.00 94.69 184 THR A CA 1
ATOM 1500 C C . THR A 1 184 ? -21.138 -3.554 12.774 1.00 94.69 184 THR A C 1
ATOM 1502 O O . THR A 1 184 ? -20.634 -2.796 11.955 1.00 94.69 184 THR A O 1
ATOM 1505 N N . GLY A 1 185 ? -22.100 -4.406 12.436 1.00 93.06 185 GLY A N 1
ATOM 1506 C CA . GLY A 1 185 ? -22.647 -4.455 11.082 1.00 93.06 185 GLY A CA 1
ATOM 1507 C C . GLY A 1 185 ? -22.964 -5.871 10.610 1.00 93.06 185 GLY A C 1
ATOM 1508 O O . GLY A 1 185 ? -22.679 -6.842 11.316 1.00 93.06 185 GLY A O 1
ATOM 1509 N N . PRO A 1 186 ? -23.601 -5.995 9.436 1.00 93.81 186 PRO A N 1
ATOM 1510 C CA . PRO A 1 186 ? -23.953 -7.288 8.870 1.00 93.81 186 PRO A CA 1
ATOM 1511 C C . PRO A 1 186 ? -22.708 -8.050 8.400 1.00 93.81 186 PRO A C 1
ATOM 1513 O O . PRO A 1 186 ? -21.786 -7.480 7.824 1.00 93.81 186 PRO A O 1
ATOM 1516 N N . GLU A 1 187 ? -22.697 -9.366 8.605 1.00 92.56 187 GLU A N 1
ATOM 1517 C CA . GLU A 1 187 ? -21.645 -10.225 8.060 1.00 92.56 187 GLU A CA 1
ATOM 1518 C C . GLU A 1 187 ? -21.635 -10.169 6.522 1.00 92.56 187 GLU A C 1
ATOM 1520 O O . GLU A 1 187 ? -22.682 -10.187 5.873 1.00 92.56 187 GLU A O 1
ATOM 1525 N N . GLY A 1 188 ? -20.438 -10.088 5.943 1.00 89.75 188 GLY A N 1
ATOM 1526 C CA . GLY A 1 188 ? -20.207 -9.947 4.509 1.00 89.75 188 GLY A CA 1
ATOM 1527 C C . GLY A 1 188 ? -20.093 -8.501 4.023 1.00 89.75 188 GLY A C 1
ATOM 1528 O O . GLY A 1 188 ? -19.721 -8.296 2.867 1.00 89.75 188 GLY A O 1
ATOM 1529 N N . SER A 1 189 ? -20.367 -7.494 4.863 1.00 93.12 189 SER A N 1
ATOM 1530 C CA . SER A 1 189 ? -20.130 -6.098 4.484 1.00 93.12 189 SER A CA 1
ATOM 1531 C C . SER A 1 189 ? -18.653 -5.716 4.572 1.00 93.12 189 SER A C 1
ATOM 1533 O O . SER A 1 189 ? -17.831 -6.390 5.194 1.00 93.12 189 SER A O 1
ATOM 1535 N N . THR A 1 190 ? -18.314 -4.611 3.915 1.00 94.25 190 THR A N 1
ATOM 1536 C CA . THR A 1 190 ? -16.973 -4.026 3.913 1.00 94.25 190 THR A CA 1
ATOM 1537 C C . THR A 1 190 ? -17.083 -2.567 4.322 1.00 94.25 190 THR A C 1
ATOM 1539 O O . THR A 1 190 ? -17.931 -1.857 3.787 1.00 94.25 190 THR A O 1
ATOM 1542 N N . ASP A 1 191 ? -16.237 -2.147 5.251 1.00 95.94 191 ASP A N 1
ATOM 1543 C CA . ASP A 1 191 ? -16.064 -0.753 5.641 1.00 95.94 191 ASP A CA 1
ATOM 1544 C C . ASP A 1 191 ? -14.785 -0.201 5.004 1.00 95.94 191 ASP A C 1
ATOM 1546 O O . ASP A 1 191 ? -13.746 -0.868 5.003 1.00 95.94 191 ASP A O 1
ATOM 1550 N N . GLU A 1 192 ? -14.852 1.000 4.436 1.00 96.94 192 GLU A N 1
ATOM 1551 C CA . GLU A 1 192 ? -13.672 1.692 3.917 1.00 96.94 192 GLU A CA 1
ATOM 1552 C C . GLU A 1 192 ? -13.121 2.604 5.009 1.00 96.94 192 GLU A C 1
ATOM 1554 O O . GLU A 1 192 ? -13.760 3.580 5.402 1.00 96.94 192 GLU A O 1
ATOM 1559 N N . ILE A 1 193 ? -11.913 2.298 5.474 1.00 97.69 193 ILE A N 1
ATOM 1560 C CA . ILE A 1 193 ? -11.220 3.067 6.503 1.00 97.69 193 ILE A CA 1
ATOM 1561 C C . ILE A 1 193 ? -10.102 3.858 5.834 1.00 97.69 193 ILE A C 1
ATOM 1563 O O . ILE A 1 193 ? -9.249 3.300 5.140 1.00 97.69 193 ILE A O 1
ATOM 1567 N N . THR A 1 194 ? -10.080 5.164 6.078 1.00 97.88 194 THR A N 1
ATOM 1568 C CA . THR A 1 194 ? -9.032 6.060 5.592 1.00 97.88 194 THR A CA 1
ATOM 1569 C C . THR A 1 194 ? -8.234 6.606 6.764 1.00 97.88 194 THR A C 1
ATOM 1571 O O . THR A 1 194 ? -8.741 7.379 7.578 1.00 97.88 194 THR A O 1
ATOM 1574 N N . PHE A 1 195 ? -6.955 6.244 6.814 1.00 98.25 195 PHE A N 1
ATOM 1575 C CA . PHE A 1 195 ? -5.985 6.839 7.724 1.00 98.25 195 PHE A CA 1
ATOM 1576 C C . PHE A 1 195 ? -5.226 7.956 7.012 1.00 98.25 195 PHE A C 1
ATOM 1578 O O . PHE A 1 195 ? -4.895 7.853 5.831 1.00 98.25 195 PHE A O 1
ATOM 1585 N N . SER A 1 196 ? -4.970 9.050 7.717 1.00 97.62 196 SER A N 1
ATOM 1586 C CA . SER A 1 196 ? -4.354 10.255 7.174 1.00 97.62 196 SER A CA 1
ATOM 1587 C C . SER A 1 196 ? -3.321 10.824 8.135 1.00 97.62 196 SER A C 1
ATOM 1589 O O . SER A 1 196 ? -3.562 10.943 9.337 1.00 97.62 196 SER A O 1
ATOM 1591 N N . VAL A 1 197 ? -2.194 11.243 7.574 1.00 97.88 197 VAL A N 1
ATOM 1592 C CA . VAL A 1 197 ? -1.259 12.170 8.204 1.00 97.88 197 VAL A CA 1
ATOM 1593 C C . VAL A 1 197 ? -1.587 13.565 7.686 1.00 97.88 197 VAL A C 1
ATOM 1595 O O . VAL A 1 197 ? -1.674 13.762 6.479 1.00 97.88 197 VAL A O 1
ATOM 1598 N N . LEU A 1 198 ? -1.816 14.520 8.587 1.00 96.25 198 LEU A N 1
ATOM 1599 C CA . LEU A 1 198 ? -2.181 15.904 8.248 1.00 96.25 198 LEU A CA 1
ATOM 1600 C C . LEU A 1 198 ? -0.977 16.861 8.250 1.00 96.25 198 LEU A C 1
ATOM 1602 O O . LEU A 1 198 ? -1.010 17.904 7.607 1.00 96.25 198 LEU A O 1
ATOM 1606 N N . GLN A 1 199 ? 0.069 16.507 8.993 1.00 92.94 199 GLN A N 1
ATOM 1607 C CA . GLN A 1 199 ? 1.331 17.233 9.151 1.00 92.94 199 GLN A CA 1
ATOM 1608 C C . GLN A 1 199 ? 2.435 16.177 9.282 1.00 92.94 199 GLN A C 1
ATOM 1610 O O . GLN A 1 199 ? 2.148 15.140 9.879 1.00 92.94 199 GLN A O 1
ATOM 1615 N N . PRO A 1 200 ? 3.658 16.376 8.759 1.00 93.56 200 PRO A N 1
ATOM 1616 C CA . PRO A 1 200 ? 4.188 17.572 8.085 1.00 93.56 200 PRO A CA 1
ATOM 1617 C C . PRO A 1 200 ? 3.656 17.784 6.663 1.00 93.56 200 PRO A C 1
ATOM 1619 O O . PRO A 1 200 ? 3.566 18.919 6.207 1.00 93.56 200 PRO A O 1
ATOM 1622 N N . GLU A 1 201 ? 3.258 16.709 5.992 1.00 94.38 201 GLU A N 1
ATOM 1623 C CA . GLU A 1 201 ? 2.677 16.712 4.650 1.00 94.38 201 GLU A CA 1
ATOM 1624 C C . GLU A 1 201 ? 1.412 15.850 4.677 1.00 94.38 201 GLU A C 1
ATOM 1626 O O . GLU A 1 201 ? 1.321 14.906 5.466 1.00 94.38 201 GLU A O 1
ATOM 1631 N N . PHE A 1 202 ? 0.435 16.170 3.826 1.00 94.00 202 PHE A N 1
ATOM 1632 C CA . PHE A 1 202 ? -0.785 15.376 3.736 1.00 94.00 202 PHE A CA 1
ATOM 1633 C C . PHE A 1 202 ? -0.525 14.077 2.968 1.00 94.00 202 PHE A C 1
ATOM 1635 O O . PHE A 1 202 ? -0.159 14.094 1.792 1.00 94.00 202 PHE A O 1
ATOM 1642 N N . GLU A 1 203 ? -0.749 12.942 3.619 1.00 94.12 203 GLU A N 1
ATOM 1643 C CA . GLU A 1 203 ? -0.707 11.630 2.978 1.00 94.12 203 GLU A CA 1
ATOM 1644 C C . GLU A 1 203 ? -1.770 10.718 3.582 1.00 94.12 203 GLU A C 1
ATOM 1646 O O . GLU A 1 203 ? -2.063 10.793 4.776 1.00 94.12 203 GLU A O 1
ATOM 1651 N N . THR A 1 204 ? -2.357 9.853 2.755 1.00 95.12 204 THR A N 1
ATOM 1652 C CA . THR A 1 204 ? -3.411 8.936 3.189 1.00 95.12 204 THR A CA 1
ATOM 1653 C C . THR A 1 204 ? -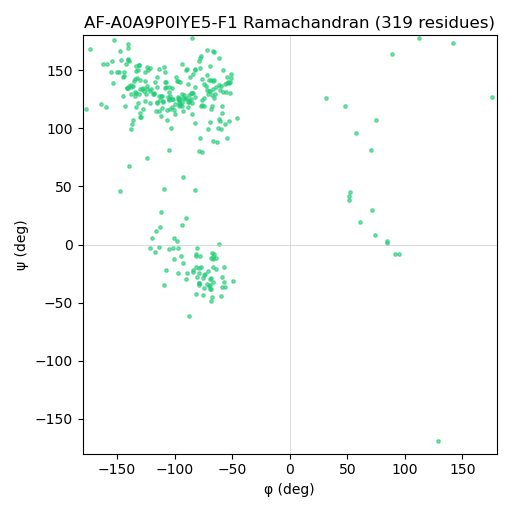3.140 7.513 2.743 1.00 95.12 204 THR A C 1
ATOM 1655 O O . THR A 1 204 ? -2.451 7.267 1.754 1.00 95.12 204 THR A O 1
ATOM 1658 N N . ILE A 1 205 ? -3.705 6.577 3.493 1.00 94.56 205 ILE A N 1
ATOM 1659 C CA . ILE A 1 205 ? -3.746 5.158 3.171 1.00 94.56 205 ILE A CA 1
ATOM 1660 C C . ILE A 1 205 ? -5.172 4.674 3.415 1.00 94.56 205 ILE A C 1
ATOM 1662 O O . ILE A 1 205 ? -5.770 4.951 4.459 1.00 94.56 205 ILE A O 1
ATOM 1666 N N . LYS A 1 206 ? -5.725 3.981 2.424 1.00 96.00 206 LYS A N 1
ATOM 1667 C CA . LYS A 1 206 ? -7.082 3.445 2.461 1.00 96.00 206 LYS A CA 1
ATOM 1668 C C . LYS A 1 206 ? -7.038 1.939 2.596 1.00 96.00 206 LYS A C 1
ATOM 1670 O O . LYS A 1 206 ? -6.210 1.281 1.963 1.00 96.00 206 LYS A O 1
ATOM 1675 N N . ILE A 1 207 ? -7.934 1.397 3.406 1.00 96.44 207 ILE A N 1
ATOM 1676 C CA . ILE A 1 207 ? -8.081 -0.040 3.603 1.00 96.44 207 ILE A CA 1
ATOM 1677 C C . ILE A 1 207 ? -9.560 -0.423 3.525 1.00 96.44 207 ILE A C 1
ATOM 1679 O O . ILE A 1 207 ? -10.436 0.337 3.933 1.00 96.44 207 ILE A O 1
ATOM 1683 N N . ASN A 1 208 ? -9.820 -1.635 3.056 1.00 95.81 208 ASN A N 1
ATOM 1684 C CA . ASN A 1 208 ? -11.116 -2.285 3.105 1.00 95.81 208 ASN A CA 1
ATOM 1685 C C . ASN A 1 208 ? -11.115 -3.256 4.292 1.00 95.81 208 ASN A C 1
ATOM 1687 O O . ASN A 1 208 ? -10.384 -4.250 4.287 1.00 95.81 208 ASN A O 1
ATOM 1691 N N . PHE A 1 209 ? -11.915 -2.960 5.312 1.00 95.44 209 PHE A N 1
ATOM 1692 C CA . PHE A 1 209 ? -12.104 -3.796 6.492 1.00 95.44 209 PHE A CA 1
ATOM 1693 C C . PHE A 1 209 ? -13.346 -4.675 6.327 1.00 95.44 209 PHE A C 1
ATOM 1695 O O . PHE A 1 209 ? -14.445 -4.176 6.095 1.00 95.44 209 PHE A O 1
ATOM 1702 N N . TYR A 1 210 ? -13.191 -5.991 6.457 1.00 94.19 210 TYR A N 1
ATOM 1703 C CA . TYR A 1 210 ? -14.272 -6.947 6.217 1.00 94.19 210 TYR A CA 1
ATOM 1704 C C . TYR A 1 210 ? -14.973 -7.365 7.511 1.00 94.19 210 TYR A C 1
ATOM 1706 O O . TYR A 1 210 ? -14.344 -7.893 8.431 1.00 94.19 210 TYR A O 1
ATOM 1714 N N . ILE A 1 211 ? -16.296 -7.206 7.561 1.00 94.62 211 ILE A N 1
ATOM 1715 C CA . ILE A 1 211 ? -17.106 -7.699 8.676 1.00 94.62 211 ILE A CA 1
ATOM 1716 C C . ILE A 1 211 ? -17.451 -9.163 8.409 1.00 94.62 211 ILE A C 1
ATOM 1718 O O . ILE A 1 211 ? -18.189 -9.488 7.483 1.00 94.62 211 ILE A O 1
ATOM 1722 N N . GLY A 1 212 ? -16.902 -10.061 9.217 1.00 90.56 212 GLY A N 1
ATOM 1723 C CA . GLY A 1 212 ? -17.021 -11.505 9.065 1.00 90.56 212 GLY A CA 1
ATOM 1724 C C . GLY A 1 212 ? -15.671 -12.210 9.096 1.00 90.56 212 GLY A C 1
ATOM 1725 O O . GLY A 1 212 ? -14.632 -11.635 9.426 1.00 90.56 212 GLY A O 1
ATOM 1726 N N . LYS A 1 213 ? -15.682 -13.496 8.739 1.00 82.31 213 LYS A N 1
ATOM 1727 C CA . LYS A 1 213 ? -14.464 -14.308 8.640 1.00 82.31 213 LYS A CA 1
ATOM 1728 C C . LYS A 1 213 ? -14.041 -14.451 7.185 1.00 82.31 213 LYS A C 1
ATOM 1730 O O . LYS A 1 213 ? -14.790 -14.973 6.367 1.00 82.31 213 LYS A O 1
ATOM 1735 N N . LEU A 1 214 ? -12.795 -14.095 6.876 1.00 75.31 214 LEU A N 1
ATOM 1736 C CA . LEU A 1 214 ? -12.164 -14.544 5.634 1.00 75.31 214 LEU A CA 1
ATOM 1737 C C . LEU A 1 214 ? -11.922 -16.058 5.738 1.00 75.31 214 LEU A C 1
ATOM 1739 O O . LEU A 1 214 ? -11.154 -16.504 6.589 1.00 75.31 214 LEU A O 1
ATOM 1743 N N . THR A 1 215 ? -12.544 -16.878 4.901 1.00 70.44 215 THR A N 1
ATOM 1744 C CA . THR A 1 215 ? -12.333 -18.334 4.932 1.00 70.44 215 THR A CA 1
ATOM 1745 C C . THR A 1 215 ? -11.286 -18.775 3.912 1.00 70.44 215 THR A C 1
ATOM 1747 O O . THR A 1 215 ? -11.475 -18.562 2.723 1.00 70.44 215 THR A O 1
ATOM 1750 N N . GLY A 1 216 ? -10.221 -19.433 4.393 1.00 70.88 216 GLY A N 1
ATOM 1751 C CA . GLY A 1 216 ? -9.456 -20.454 3.659 1.00 70.88 216 GLY A CA 1
ATOM 1752 C C . GLY A 1 216 ? -8.929 -20.112 2.263 1.00 70.88 216 GLY A C 1
ATOM 1753 O O . GLY A 1 216 ? -9.045 -20.953 1.377 1.00 70.88 216 GLY A O 1
ATOM 1754 N N . ASP A 1 217 ? -8.345 -18.931 2.064 1.00 83.12 217 ASP A N 1
ATOM 1755 C CA . ASP A 1 217 ? -7.746 -18.566 0.778 1.00 83.12 217 ASP A CA 1
ATOM 1756 C C . ASP A 1 217 ? -6.275 -19.001 0.679 1.00 83.12 217 ASP A C 1
ATOM 1758 O O . ASP A 1 217 ? -5.418 -18.580 1.460 1.00 83.12 217 ASP A O 1
ATOM 1762 N N . THR A 1 218 ? -6.001 -19.869 -0.291 1.00 88.88 218 THR A N 1
ATOM 1763 C CA . THR A 1 218 ? -4.660 -20.358 -0.648 1.00 88.88 218 THR A CA 1
ATOM 1764 C C . THR A 1 218 ? -4.286 -20.007 -2.090 1.00 88.88 218 THR A C 1
ATOM 1766 O O . THR A 1 218 ? -3.302 -20.527 -2.624 1.00 88.88 218 THR A O 1
ATOM 1769 N N . THR A 1 219 ? -5.125 -19.229 -2.772 1.00 93.56 219 THR A N 1
ATOM 1770 C CA . THR A 1 219 ? -4.916 -18.844 -4.165 1.00 93.56 219 THR A CA 1
ATOM 1771 C C . THR A 1 219 ? -4.001 -17.634 -4.233 1.00 93.56 219 THR A C 1
ATOM 1773 O O . THR A 1 219 ? -3.948 -16.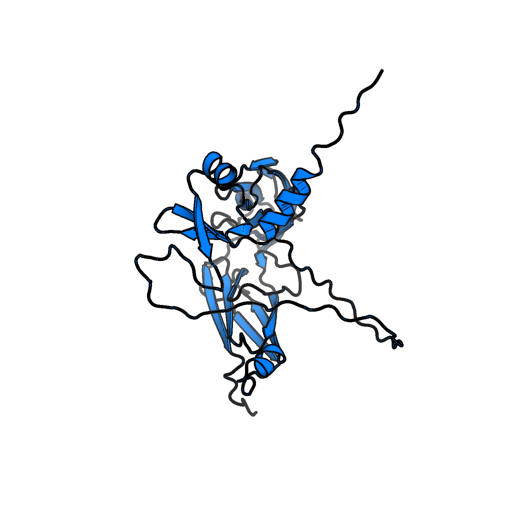828 -3.321 1.00 93.56 219 THR A O 1
ATOM 1776 N N . ARG A 1 220 ? -3.183 -17.549 -5.282 1.00 96.25 220 ARG A N 1
ATOM 1777 C CA . ARG A 1 220 ? -2.296 -16.397 -5.473 1.00 96.25 220 ARG A CA 1
ATOM 1778 C C . ARG A 1 220 ? -3.025 -15.338 -6.298 1.00 96.25 220 ARG A C 1
ATOM 1780 O O . ARG A 1 220 ? -3.741 -15.741 -7.219 1.00 96.25 220 ARG A O 1
ATOM 1787 N N . PRO A 1 221 ? -2.723 -14.043 -6.098 1.00 97.69 221 PRO A N 1
ATOM 1788 C CA . PRO A 1 221 ? -3.254 -12.984 -6.942 1.00 97.69 221 PRO A CA 1
ATOM 1789 C C . PRO A 1 221 ? -3.031 -13.248 -8.432 1.00 97.69 221 PRO A C 1
ATOM 1791 O O . PRO A 1 221 ? -1.950 -13.692 -8.850 1.00 97.69 221 PRO A O 1
ATOM 1794 N N . THR A 1 222 ? -4.031 -12.938 -9.248 1.00 98.00 222 THR A N 1
ATOM 1795 C CA . THR A 1 222 ? -3.908 -12.942 -10.706 1.00 98.00 222 THR A CA 1
ATOM 1796 C C . THR A 1 222 ? -3.139 -11.704 -11.159 1.00 98.00 222 THR A C 1
ATOM 1798 O O . THR A 1 222 ? -3.237 -10.632 -10.563 1.00 98.00 222 THR A O 1
ATOM 1801 N N . ILE A 1 223 ? -2.301 -11.873 -12.185 1.00 97.62 223 ILE A N 1
ATOM 1802 C CA . ILE A 1 223 ? -1.513 -10.795 -12.789 1.00 97.62 223 ILE A CA 1
ATOM 1803 C C . ILE A 1 223 ? -1.587 -10.965 -14.304 1.00 97.62 223 ILE A C 1
ATOM 1805 O O . ILE A 1 223 ? -0.888 -11.809 -14.878 1.00 97.62 223 ILE A O 1
ATOM 1809 N N . ASP A 1 224 ? -2.402 -10.129 -14.931 1.00 96.94 224 ASP A N 1
ATOM 1810 C CA . ASP A 1 224 ? -2.556 -10.030 -16.378 1.00 96.94 224 ASP A CA 1
ATOM 1811 C C . ASP A 1 224 ? -1.954 -8.721 -16.876 1.00 96.94 224 ASP A C 1
ATOM 1813 O O . ASP A 1 224 ? -1.854 -7.746 -16.134 1.00 96.94 224 ASP A O 1
ATOM 1817 N N . TYR A 1 225 ? -1.505 -8.683 -18.129 1.00 95.25 225 TYR A N 1
ATOM 1818 C CA . TYR A 1 225 ? -0.864 -7.485 -18.659 1.00 95.25 225 TYR A CA 1
ATOM 1819 C C . TYR A 1 225 ? -1.066 -7.304 -20.159 1.00 95.25 225 TYR A C 1
ATOM 1821 O O . TYR A 1 225 ? -1.112 -8.264 -20.931 1.00 95.25 225 TYR A O 1
ATOM 1829 N N . ILE A 1 226 ? -1.110 -6.040 -20.565 1.00 93.06 226 ILE A N 1
ATOM 1830 C CA . ILE A 1 226 ? -1.117 -5.591 -21.950 1.00 93.06 226 ILE A CA 1
ATOM 1831 C C . ILE A 1 226 ? 0.167 -4.800 -22.168 1.00 93.06 226 ILE A C 1
ATOM 1833 O O . ILE A 1 226 ? 0.395 -3.754 -21.565 1.00 93.06 226 ILE A O 1
ATOM 1837 N N . PHE A 1 227 ? 1.030 -5.336 -23.020 1.00 88.38 227 PHE A N 1
ATOM 1838 C CA . PHE A 1 227 ? 2.327 -4.755 -23.340 1.00 88.38 227 PHE A CA 1
ATOM 1839 C C . PHE A 1 227 ? 2.265 -3.951 -24.640 1.00 88.38 227 PHE A C 1
ATOM 1841 O O . PHE A 1 227 ? 1.655 -4.394 -25.618 1.00 88.38 227 PHE A O 1
ATOM 1848 N N . ASN A 1 228 ? 2.961 -2.818 -24.663 1.00 87.38 228 ASN A N 1
ATOM 1849 C CA . ASN A 1 228 ? 3.091 -1.957 -25.827 1.00 87.38 228 ASN A CA 1
ATOM 1850 C C . ASN A 1 228 ? 4.538 -1.446 -25.972 1.00 87.38 228 ASN A C 1
ATOM 1852 O O . ASN A 1 228 ? 5.165 -1.019 -25.003 1.00 87.38 228 ASN A O 1
ATOM 1856 N N . GLY A 1 229 ? 5.058 -1.473 -27.196 1.00 82.19 229 GLY A N 1
ATOM 1857 C CA . GLY A 1 229 ? 6.464 -1.214 -27.516 1.00 82.19 229 GLY A CA 1
ATOM 1858 C C . GLY A 1 229 ? 7.189 -2.465 -28.013 1.00 82.19 229 GLY A C 1
ATOM 1859 O O . GLY A 1 229 ? 6.601 -3.540 -28.112 1.00 82.19 229 GLY A O 1
ATOM 1860 N N . ASP A 1 230 ? 8.460 -2.321 -28.373 1.00 82.88 230 ASP A N 1
ATOM 1861 C CA . ASP A 1 230 ? 9.326 -3.426 -28.789 1.00 82.88 230 ASP A CA 1
ATOM 1862 C C . ASP A 1 230 ? 10.789 -3.004 -28.641 1.00 82.88 230 ASP A C 1
ATOM 1864 O O . ASP A 1 230 ? 11.231 -2.068 -29.301 1.00 82.88 230 ASP A O 1
ATOM 1868 N N . CYS A 1 231 ? 11.544 -3.695 -27.787 1.00 87.69 231 CYS A N 1
ATOM 1869 C CA . CYS A 1 231 ? 12.948 -3.368 -27.543 1.00 87.69 231 CYS A CA 1
ATOM 1870 C C . CYS A 1 231 ? 13.929 -4.282 -28.288 1.00 87.69 231 CYS A C 1
ATOM 1872 O O . CYS A 1 231 ? 15.136 -4.154 -28.098 1.00 87.69 231 CYS A O 1
ATOM 1874 N N . ARG A 1 232 ? 13.453 -5.185 -29.161 1.00 85.75 232 ARG A N 1
ATOM 1875 C CA . ARG A 1 232 ? 14.294 -6.202 -29.829 1.00 85.75 232 ARG A CA 1
ATOM 1876 C C . ARG A 1 232 ? 15.449 -5.640 -30.661 1.00 85.75 232 ARG A C 1
ATOM 1878 O O . ARG A 1 232 ? 16.448 -6.331 -30.828 1.00 85.75 232 ARG A O 1
ATOM 1885 N N . PHE A 1 233 ? 15.309 -4.426 -31.189 1.00 83.69 233 PHE A N 1
ATOM 1886 C CA . PHE A 1 233 ? 16.299 -3.785 -32.068 1.00 83.69 233 PHE A CA 1
ATOM 1887 C C . PHE A 1 233 ? 16.914 -2.521 -31.461 1.00 83.69 233 PHE A C 1
ATOM 1889 O O . PHE A 1 233 ? 17.580 -1.756 -32.150 1.00 83.69 233 PHE A O 1
ATOM 1896 N N . ALA A 1 234 ? 16.678 -2.283 -30.172 1.00 85.88 234 ALA A N 1
ATOM 1897 C CA . ALA A 1 234 ? 17.195 -1.125 -29.465 1.00 85.88 234 ALA A CA 1
ATOM 1898 C C . ALA A 1 234 ? 18.544 -1.464 -28.801 1.00 85.88 234 ALA A C 1
ATOM 1900 O O . ALA A 1 234 ? 18.692 -1.375 -27.587 1.00 85.88 234 ALA A O 1
ATOM 1901 N N . ASP A 1 235 ? 19.522 -1.882 -29.606 1.00 82.44 235 ASP A N 1
ATOM 1902 C CA . ASP A 1 235 ? 20.788 -2.490 -29.164 1.00 82.44 235 ASP A CA 1
ATOM 1903 C C . ASP A 1 235 ? 21.948 -1.494 -28.980 1.00 82.44 235 ASP A C 1
ATOM 1905 O O . ASP A 1 235 ? 22.936 -1.801 -28.309 1.00 82.44 235 ASP A O 1
ATOM 1909 N N . THR A 1 236 ? 21.834 -0.280 -29.523 1.00 85.19 236 THR A N 1
ATOM 1910 C CA . THR A 1 236 ? 22.806 0.800 -29.296 1.00 85.19 236 THR A CA 1
ATOM 1911 C C . THR A 1 236 ? 22.389 1.720 -28.138 1.00 85.19 236 THR A C 1
ATOM 1913 O O . THR A 1 236 ? 21.192 1.885 -27.888 1.00 85.19 236 THR A O 1
ATOM 1916 N N . PRO A 1 237 ? 23.335 2.413 -27.466 1.00 86.56 237 PRO A N 1
ATOM 1917 C CA . PRO A 1 237 ? 23.003 3.373 -26.408 1.00 86.56 237 PRO A CA 1
ATOM 1918 C C . PRO A 1 237 ? 22.048 4.487 -26.855 1.00 86.56 237 PRO A C 1
ATOM 1920 O O . PRO A 1 237 ? 21.177 4.900 -26.097 1.00 86.56 237 PRO A O 1
ATOM 1923 N N . HIS A 1 238 ? 22.190 4.963 -28.097 1.00 85.12 238 HIS A N 1
ATOM 1924 C CA . HIS A 1 238 ? 21.308 5.989 -28.648 1.00 85.12 238 HIS A CA 1
ATOM 1925 C C . HIS A 1 238 ? 19.892 5.440 -28.865 1.00 85.12 238 HIS A C 1
ATOM 1927 O O . HIS A 1 238 ? 18.921 6.050 -28.429 1.00 85.12 238 HIS A O 1
ATOM 1933 N N . THR A 1 239 ? 19.772 4.271 -29.503 1.00 85.31 239 THR A N 1
ATOM 1934 C CA . THR A 1 239 ? 18.471 3.656 -29.812 1.00 85.31 239 THR A CA 1
ATOM 1935 C C . THR A 1 239 ? 17.746 3.165 -28.560 1.00 85.31 239 THR A C 1
ATOM 1937 O O . THR A 1 239 ? 16.540 3.352 -28.455 1.00 85.31 239 THR A O 1
ATOM 1940 N N . CYS A 1 240 ? 18.448 2.601 -27.569 1.00 90.12 240 CYS A N 1
ATOM 1941 C CA . CYS A 1 240 ? 17.805 2.171 -26.321 1.00 90.12 240 CYS A CA 1
ATOM 1942 C C . CYS A 1 240 ? 17.266 3.346 -25.502 1.00 90.12 240 CYS A C 1
ATOM 1944 O O . CYS A 1 240 ? 16.259 3.193 -24.811 1.00 90.12 240 CYS A O 1
ATOM 1946 N N . ALA A 1 241 ? 17.926 4.509 -25.571 1.00 89.44 241 ALA A N 1
ATOM 1947 C CA . ALA A 1 241 ? 17.522 5.704 -24.841 1.00 89.44 241 ALA A CA 1
ATOM 1948 C C . ALA A 1 241 ? 16.349 6.432 -25.513 1.00 89.44 241 ALA A C 1
ATOM 1950 O O . ALA A 1 241 ? 15.519 7.015 -24.813 1.00 89.44 241 ALA A O 1
ATOM 1951 N N . SER A 1 242 ? 16.271 6.400 -26.849 1.00 87.38 242 SER A N 1
ATOM 1952 C CA . SER A 1 242 ? 15.176 7.016 -27.606 1.00 87.38 242 SER A CA 1
ATOM 1953 C C . SER A 1 242 ? 13.902 6.170 -27.618 1.00 87.38 242 SER A C 1
ATOM 1955 O O . SER A 1 242 ? 12.806 6.727 -27.603 1.00 87.38 242 SER A O 1
ATOM 1957 N N . GLU A 1 243 ? 14.034 4.842 -27.635 1.00 89.25 243 GLU A N 1
ATOM 1958 C CA . GLU A 1 243 ? 12.902 3.914 -27.662 1.00 89.25 243 GLU A CA 1
ATOM 1959 C C . GLU A 1 243 ? 12.322 3.692 -26.260 1.00 89.25 243 GLU A C 1
ATOM 1961 O O . GLU A 1 243 ? 13.043 3.477 -25.278 1.00 89.25 243 GLU A O 1
ATOM 1966 N N . LYS A 1 244 ? 10.991 3.722 -26.163 1.00 90.88 244 LYS A N 1
ATOM 1967 C CA . LYS A 1 244 ? 10.250 3.500 -24.918 1.00 90.88 244 LYS A CA 1
ATOM 1968 C C . LYS A 1 244 ? 9.274 2.352 -25.076 1.00 90.88 244 LYS A C 1
ATOM 1970 O O . LYS A 1 244 ? 8.695 2.139 -26.137 1.00 90.88 244 LYS A O 1
ATOM 1975 N N . TRP A 1 245 ? 9.031 1.672 -23.971 1.00 92.88 245 TRP A N 1
ATOM 1976 C CA . TRP A 1 245 ? 8.005 0.654 -23.864 1.00 92.88 245 TRP A CA 1
ATOM 1977 C C . TRP A 1 245 ? 7.166 0.915 -22.620 1.00 92.88 245 TRP A C 1
ATOM 1979 O O . TRP A 1 245 ? 7.600 1.558 -21.659 1.00 92.88 245 TRP A O 1
ATOM 1989 N N . ASN A 1 246 ? 5.930 0.443 -22.659 1.00 94.25 246 ASN A N 1
ATOM 1990 C CA . ASN A 1 246 ? 5.012 0.549 -21.546 1.00 94.25 246 ASN A CA 1
ATOM 1991 C C . ASN A 1 246 ? 4.202 -0.733 -21.388 1.00 94.25 246 ASN A C 1
ATOM 1993 O O . ASN A 1 246 ? 4.070 -1.553 -22.300 1.00 94.25 246 ASN A O 1
ATOM 1997 N N . VAL A 1 247 ? 3.687 -0.916 -20.184 1.00 94.81 247 VAL A N 1
ATOM 1998 C CA . VAL A 1 247 ? 2.822 -2.036 -19.859 1.00 94.81 247 VAL A CA 1
ATOM 1999 C C . VAL A 1 247 ? 1.720 -1.564 -18.927 1.00 94.81 247 VAL A C 1
ATOM 2001 O O . VAL A 1 247 ? 1.966 -0.832 -17.967 1.00 94.81 247 VAL A O 1
ATOM 2004 N N . GLU A 1 248 ? 0.503 -1.982 -19.240 1.00 96.50 248 GLU A N 1
ATOM 2005 C CA . GLU A 1 248 ? -0.638 -1.921 -18.338 1.00 96.50 248 GLU A CA 1
ATOM 2006 C C . GLU A 1 248 ? -0.781 -3.295 -17.688 1.00 96.50 248 GLU A C 1
ATOM 2008 O O . GLU A 1 248 ? -0.812 -4.309 -18.385 1.00 96.50 248 GLU A O 1
ATOM 2013 N N . VAL A 1 249 ? -0.828 -3.347 -16.361 1.00 97.00 249 VAL A N 1
ATOM 2014 C CA . VAL A 1 249 ? -0.970 -4.592 -15.601 1.00 97.00 249 VAL A CA 1
ATOM 2015 C C . VAL A 1 249 ? -2.255 -4.523 -14.793 1.00 97.00 249 VAL A C 1
ATOM 2017 O O . VAL A 1 249 ? -2.488 -3.548 -14.083 1.00 97.00 249 VAL A O 1
ATOM 2020 N N . THR A 1 250 ? -3.072 -5.565 -14.896 1.00 98.06 250 THR A N 1
ATOM 2021 C CA . THR A 1 250 ? -4.269 -5.773 -14.081 1.00 98.06 250 THR A CA 1
ATOM 2022 C C . THR A 1 250 ? -3.971 -6.845 -13.043 1.00 98.06 250 THR A C 1
ATOM 2024 O O . THR A 1 250 ? -3.527 -7.941 -13.384 1.00 98.06 250 THR A O 1
ATOM 2027 N N . ILE A 1 251 ? -4.186 -6.513 -11.774 1.00 98.12 251 ILE A N 1
ATOM 2028 C CA . ILE A 1 251 ? -3.895 -7.377 -10.629 1.00 98.12 251 ILE A CA 1
ATOM 2029 C C . ILE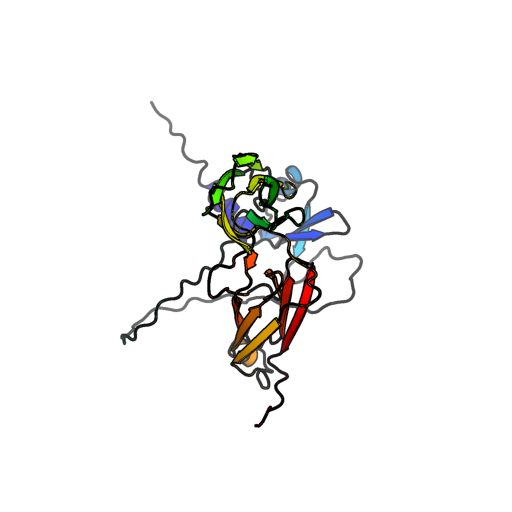 A 1 251 ? -5.170 -7.542 -9.816 1.00 98.12 251 ILE A C 1
ATOM 2031 O O . ILE A 1 251 ? -5.837 -6.547 -9.530 1.00 98.12 251 ILE A O 1
ATOM 2035 N N . GLN A 1 252 ? -5.508 -8.765 -9.416 1.00 97.56 252 GLN A N 1
ATOM 2036 C CA . GLN A 1 252 ? -6.708 -9.005 -8.619 1.00 97.56 252 GLN A CA 1
ATOM 2037 C C . GLN A 1 252 ? -6.539 -10.189 -7.668 1.00 97.56 252 GLN A C 1
ATOM 2039 O O . GLN A 1 252 ? -5.847 -11.159 -7.969 1.00 97.56 252 GLN A O 1
ATOM 2044 N N . ASP A 1 253 ? -7.214 -10.108 -6.528 1.00 96.00 253 ASP A N 1
ATOM 2045 C CA . ASP A 1 253 ? -7.481 -11.251 -5.666 1.00 96.00 253 ASP A CA 1
ATOM 2046 C C . ASP A 1 253 ? -8.939 -11.185 -5.197 1.00 96.00 253 ASP A C 1
ATOM 2048 O O . ASP A 1 253 ? -9.308 -10.310 -4.421 1.00 96.00 253 ASP A O 1
ATOM 2052 N N . GLU A 1 254 ? -9.801 -12.056 -5.718 1.00 93.56 254 GLU A N 1
ATOM 2053 C CA . GLU A 1 254 ? -11.247 -12.010 -5.438 1.00 93.56 254 GLU A CA 1
ATOM 2054 C C . GLU A 1 254 ? -11.618 -12.616 -4.077 1.00 93.56 254 GLU A C 1
ATOM 2056 O O . GLU A 1 254 ? -12.685 -12.333 -3.520 1.00 93.56 254 GLU A O 1
ATOM 2061 N N . ASN A 1 255 ? -10.738 -13.450 -3.525 1.00 90.88 255 ASN A N 1
ATOM 2062 C CA . ASN A 1 255 ? -11.030 -14.274 -2.363 1.00 90.88 255 ASN A CA 1
ATOM 2063 C C . ASN A 1 255 ? -10.748 -13.514 -1.070 1.00 90.88 255 ASN A C 1
ATOM 2065 O O . ASN A 1 255 ? -11.672 -13.260 -0.284 1.00 90.88 255 ASN A O 1
ATOM 2069 N N . SER A 1 256 ? -9.496 -13.114 -0.854 1.00 90.50 256 SER A N 1
ATOM 2070 C CA . SER A 1 256 ? -9.069 -12.387 0.341 1.00 90.50 256 SER A CA 1
ATOM 2071 C C . SER A 1 256 ? -8.764 -10.916 0.082 1.00 90.50 256 SER A C 1
ATOM 2073 O O . SER A 1 256 ? -8.892 -10.117 1.008 1.00 90.50 256 SER A O 1
ATOM 2075 N N . GLY A 1 257 ? -8.479 -10.537 -1.162 1.00 92.81 257 GLY A N 1
ATOM 2076 C CA . GLY A 1 257 ? -8.143 -9.167 -1.534 1.00 92.81 257 GLY A CA 1
ATOM 2077 C C . GLY A 1 257 ? -6.648 -8.865 -1.424 1.00 92.81 257 GLY A C 1
ATOM 2078 O O . GLY A 1 257 ? -5.873 -9.589 -0.801 1.00 92.81 257 GLY A O 1
ATOM 2079 N N . LEU A 1 258 ? -6.221 -7.771 -2.050 1.00 94.44 258 LEU A N 1
ATOM 2080 C CA . LEU A 1 258 ? -4.805 -7.441 -2.237 1.00 94.44 258 LEU A CA 1
ATOM 2081 C C . LEU A 1 258 ? -4.206 -6.710 -1.028 1.00 94.44 258 LEU A C 1
ATOM 2083 O O . LEU A 1 258 ? -4.639 -5.613 -0.695 1.00 94.44 258 LEU A O 1
ATOM 2087 N N . ALA A 1 259 ? -3.154 -7.255 -0.415 1.00 91.75 259 ALA A N 1
ATOM 2088 C CA . ALA A 1 259 ? -2.404 -6.592 0.658 1.00 91.75 259 ALA A CA 1
ATOM 2089 C C . ALA A 1 259 ? -1.378 -5.586 0.129 1.00 91.75 259 ALA A C 1
ATOM 2091 O O . ALA A 1 259 ? -1.193 -4.509 0.691 1.00 91.75 259 ALA A O 1
ATOM 2092 N N . MET A 1 260 ? -0.657 -5.967 -0.925 1.00 91.62 260 MET A N 1
ATOM 2093 C CA . MET A 1 260 ? 0.501 -5.220 -1.397 1.00 91.62 260 MET A CA 1
ATOM 2094 C C . MET A 1 260 ? 0.729 -5.450 -2.885 1.00 91.62 260 MET A C 1
ATOM 2096 O O . MET A 1 260 ? 0.670 -6.579 -3.371 1.00 91.62 260 MET A O 1
ATOM 2100 N N . ILE A 1 261 ? 1.072 -4.370 -3.581 1.00 93.69 261 ILE A N 1
ATOM 2101 C CA . ILE A 1 261 ? 1.582 -4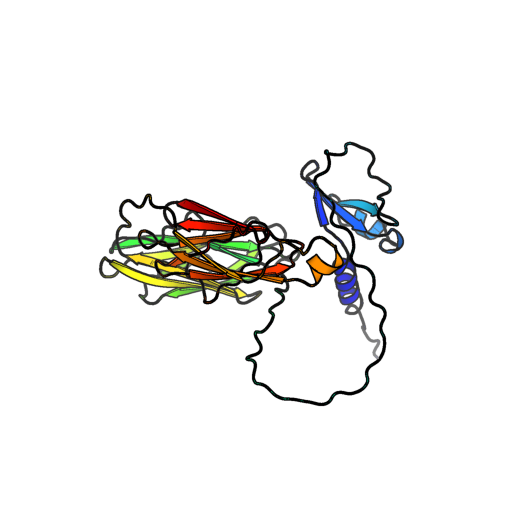.387 -4.948 1.00 93.69 261 ILE A CA 1
ATOM 2102 C C . ILE A 1 261 ? 2.917 -3.642 -4.943 1.00 93.69 261 ILE A C 1
ATOM 2104 O O . ILE A 1 261 ? 3.015 -2.531 -4.426 1.00 93.69 261 ILE A O 1
ATOM 2108 N N . SER A 1 262 ? 3.955 -4.255 -5.502 1.00 92.75 262 SER A N 1
ATOM 2109 C CA . SER A 1 262 ? 5.296 -3.666 -5.589 1.00 92.75 262 SER A CA 1
ATOM 2110 C C . SER A 1 262 ? 6.003 -4.101 -6.862 1.00 92.75 262 SER A C 1
ATOM 2112 O O . SER A 1 262 ? 5.651 -5.117 -7.455 1.00 92.75 262 SER A O 1
ATOM 2114 N N . SER A 1 263 ? 7.008 -3.343 -7.292 1.00 93.75 263 SER A N 1
ATOM 2115 C CA . SER A 1 263 ? 7.700 -3.625 -8.546 1.00 93.75 263 SER A CA 1
ATOM 2116 C C . SER A 1 263 ? 9.203 -3.421 -8.477 1.00 93.75 263 SER A C 1
ATOM 2118 O O . SER A 1 263 ? 9.717 -2.712 -7.610 1.00 93.75 263 SER A O 1
ATOM 2120 N N . ILE A 1 264 ? 9.899 -4.054 -9.419 1.00 92.44 264 ILE A N 1
ATOM 2121 C CA . ILE A 1 264 ? 11.333 -3.912 -9.633 1.00 92.44 264 ILE A CA 1
ATOM 2122 C C . ILE A 1 264 ? 11.566 -3.621 -11.127 1.00 92.44 264 ILE A C 1
ATOM 2124 O O . ILE A 1 264 ? 11.318 -4.502 -11.955 1.00 92.44 264 ILE A O 1
ATOM 2128 N N . PRO A 1 265 ? 12.051 -2.418 -11.494 1.00 91.62 265 PRO A N 1
ATOM 2129 C CA . PRO A 1 265 ? 12.302 -1.267 -10.617 1.00 91.62 265 PRO A CA 1
ATOM 2130 C C . PRO A 1 265 ? 10.999 -0.643 -10.086 1.00 91.62 265 PRO A C 1
ATOM 2132 O O . PRO A 1 265 ? 9.957 -0.727 -10.732 1.00 91.62 265 PRO A O 1
ATOM 2135 N N . ASN A 1 266 ? 11.074 0.005 -8.918 1.00 85.31 266 ASN A N 1
ATOM 2136 C CA . ASN A 1 266 ? 9.907 0.559 -8.231 1.00 85.31 266 ASN A CA 1
ATOM 2137 C C . ASN A 1 266 ? 9.464 1.896 -8.845 1.00 85.31 266 ASN A C 1
ATOM 2139 O O . ASN A 1 266 ? 9.828 2.959 -8.351 1.00 85.31 266 ASN A O 1
ATOM 2143 N N . ASN A 1 267 ? 8.725 1.833 -9.951 1.00 85.94 267 ASN A N 1
ATOM 2144 C CA . ASN A 1 267 ? 8.212 3.013 -10.656 1.00 85.94 267 ASN A CA 1
ATOM 2145 C C . ASN A 1 267 ? 6.854 2.727 -11.319 1.00 85.94 267 ASN A C 1
ATOM 2147 O O . ASN A 1 267 ? 6.641 2.996 -12.502 1.00 85.94 267 ASN A O 1
ATOM 2151 N N . ILE A 1 268 ? 5.955 2.091 -10.570 1.00 91.44 268 ILE A N 1
ATOM 2152 C CA . ILE A 1 268 ? 4.582 1.835 -11.014 1.00 91.44 268 ILE A CA 1
ATOM 2153 C C . ILE A 1 268 ? 3.688 3.021 -10.681 1.00 91.44 268 ILE A C 1
ATOM 2155 O O . ILE A 1 268 ? 3.826 3.645 -9.632 1.00 91.44 268 ILE A O 1
ATOM 2159 N N . ARG A 1 269 ? 2.739 3.304 -11.569 1.00 92.94 269 ARG A N 1
ATOM 2160 C CA . ARG A 1 269 ? 1.712 4.327 -11.372 1.00 92.94 269 ARG A CA 1
ATOM 2161 C C . ARG A 1 269 ? 0.355 3.645 -11.316 1.00 92.94 269 ARG A C 1
ATOM 2163 O O . ARG A 1 269 ? -0.018 2.952 -12.260 1.00 92.94 269 ARG A O 1
ATOM 2170 N N . PHE A 1 270 ? -0.380 3.819 -10.226 1.00 91.75 270 PHE A N 1
ATOM 2171 C CA . PHE A 1 270 ? -1.736 3.288 -10.126 1.00 91.75 270 PHE A CA 1
ATOM 2172 C C . PHE A 1 270 ? -2.693 4.130 -10.973 1.00 91.75 270 PHE A C 1
ATOM 2174 O O . PHE A 1 270 ? -2.607 5.356 -10.985 1.00 91.75 270 PHE A O 1
ATOM 2181 N N . ARG A 1 271 ? -3.610 3.476 -11.693 1.00 90.25 271 ARG A N 1
ATOM 2182 C CA . ARG A 1 271 ? -4.636 4.163 -12.493 1.00 90.25 271 ARG A CA 1
ATOM 2183 C C . ARG A 1 271 ? -5.673 4.871 -11.616 1.00 90.25 271 ARG A C 1
ATOM 2185 O O . ARG A 1 271 ? -6.251 5.873 -12.029 1.00 90.25 271 ARG A O 1
ATOM 2192 N N . SER A 1 272 ? -5.917 4.330 -10.431 1.00 85.88 272 SER A N 1
ATOM 2193 C CA . SER A 1 272 ? -6.803 4.865 -9.400 1.00 85.88 272 SER A CA 1
ATOM 2194 C C . SER A 1 272 ? -6.174 4.654 -8.029 1.00 85.88 272 SER A C 1
ATOM 2196 O O . SER A 1 272 ? -5.210 3.902 -7.900 1.00 85.88 272 SER A O 1
ATOM 2198 N N . GLU A 1 273 ? -6.734 5.278 -6.998 1.00 86.12 273 GLU A N 1
ATOM 2199 C CA . GLU A 1 273 ? -6.321 5.011 -5.620 1.00 86.12 273 GLU A CA 1
ATOM 2200 C C . GLU A 1 273 ? -6.396 3.510 -5.299 1.00 86.12 273 GLU A C 1
ATOM 2202 O O . GLU A 1 273 ? -7.307 2.801 -5.741 1.00 86.12 273 GLU A O 1
ATOM 2207 N N . PHE A 1 274 ? -5.398 3.025 -4.560 1.00 90.81 274 PHE A N 1
ATOM 2208 C CA . PHE A 1 274 ? -5.301 1.637 -4.130 1.00 90.81 274 PHE A CA 1
ATOM 2209 C C . PHE A 1 274 ? -5.769 1.512 -2.680 1.00 90.81 274 PHE A C 1
ATOM 2211 O O . PHE A 1 274 ? -5.127 2.037 -1.770 1.00 90.81 274 PHE A O 1
ATOM 2218 N N . ASN A 1 275 ? -6.859 0.772 -2.478 1.00 93.62 275 ASN A N 1
ATOM 2219 C CA . ASN A 1 275 ? -7.325 0.389 -1.151 1.00 93.62 275 ASN A CA 1
ATOM 2220 C C . ASN A 1 275 ? -6.748 -0.980 -0.787 1.00 93.62 275 ASN A C 1
ATOM 2222 O O . ASN A 1 275 ? -6.995 -1.973 -1.479 1.00 93.62 275 ASN A O 1
ATOM 2226 N N . ILE A 1 276 ? -6.024 -1.058 0.325 1.00 95.19 276 ILE A N 1
ATOM 2227 C CA . ILE A 1 276 ? -5.500 -2.327 0.833 1.00 95.19 276 ILE A CA 1
ATOM 2228 C C . ILE A 1 276 ? -6.669 -3.229 1.220 1.00 95.19 276 ILE A C 1
ATOM 2230 O O . ILE A 1 276 ? -7.622 -2.803 1.859 1.00 95.19 276 ILE A O 1
ATOM 2234 N N . GLY A 1 277 ? -6.594 -4.491 0.833 1.00 93.75 277 GLY A N 1
ATOM 2235 C CA . GLY A 1 277 ? -7.655 -5.469 0.993 1.00 93.75 277 GLY A CA 1
ATOM 2236 C C . GLY A 1 277 ? -8.685 -5.435 -0.127 1.00 93.75 277 GLY A C 1
ATOM 2237 O O . GLY A 1 277 ? -9.618 -6.222 -0.066 1.00 93.75 277 GLY A O 1
ATOM 2238 N N . THR A 1 278 ? -8.562 -4.588 -1.155 1.00 95.31 278 THR A N 1
ATOM 2239 C CA . THR A 1 278 ? -9.519 -4.589 -2.273 1.00 95.31 278 THR A CA 1
ATOM 2240 C C . THR A 1 278 ? -9.563 -5.932 -3.002 1.00 95.31 278 THR A C 1
ATOM 2242 O O . THR A 1 278 ? -8.526 -6.530 -3.290 1.00 95.31 278 THR A O 1
ATOM 2245 N N . LYS A 1 279 ? -10.782 -6.382 -3.318 1.00 94.56 279 LYS A N 1
ATOM 2246 C CA . LYS A 1 279 ? -11.059 -7.544 -4.180 1.00 94.56 279 LYS A CA 1
ATOM 2247 C C . LYS A 1 279 ? -11.297 -7.169 -5.641 1.00 94.56 279 LYS A C 1
ATOM 2249 O O . LYS A 1 279 ? -11.413 -8.035 -6.509 1.00 94.56 279 LYS A O 1
ATOM 2254 N N . LEU A 1 280 ? -11.420 -5.868 -5.903 1.00 95.50 280 LEU A N 1
ATOM 2255 C CA . LEU A 1 280 ? -11.611 -5.339 -7.244 1.00 95.50 280 LEU A CA 1
ATOM 2256 C C . LEU A 1 280 ? -10.278 -5.332 -8.004 1.00 95.50 280 LEU A C 1
ATOM 2258 O O . LEU A 1 280 ? -9.224 -5.191 -7.375 1.00 95.50 280 LEU A O 1
ATOM 2262 N N . PRO A 1 281 ? -10.307 -5.436 -9.343 1.00 96.88 281 PRO A N 1
ATOM 2263 C CA . PRO A 1 281 ? -9.104 -5.326 -10.154 1.00 96.88 281 PRO A CA 1
ATOM 2264 C C . PRO A 1 281 ? -8.400 -3.983 -9.940 1.00 96.88 281 PRO A C 1
ATOM 2266 O O . PRO A 1 281 ? -9.017 -2.919 -10.027 1.00 96.88 281 PRO A O 1
ATOM 2269 N N . VAL A 1 282 ? -7.091 -4.034 -9.714 1.00 97.00 282 VAL A N 1
ATOM 2270 C CA . VAL A 1 282 ? -6.212 -2.868 -9.622 1.00 97.00 282 VAL A CA 1
ATOM 2271 C C . VAL A 1 282 ? -5.395 -2.776 -10.899 1.00 97.00 282 VAL A C 1
ATOM 2273 O O . VAL A 1 282 ? -4.703 -3.722 -11.275 1.00 97.00 282 VAL A O 1
ATOM 2276 N N . ILE A 1 283 ? -5.469 -1.623 -11.560 1.00 97.00 283 ILE A N 1
ATOM 2277 C CA . ILE A 1 283 ? -4.737 -1.361 -12.799 1.00 97.00 283 ILE A CA 1
ATOM 2278 C C . ILE A 1 283 ? -3.547 -0.462 -12.489 1.00 97.00 283 ILE A C 1
ATOM 2280 O O . ILE A 1 283 ? -3.701 0.608 -11.893 1.00 97.00 283 ILE A O 1
ATOM 2284 N N . ILE A 1 284 ? -2.365 -0.886 -12.925 1.00 96.38 284 ILE A N 1
ATOM 2285 C CA . ILE A 1 284 ? -1.132 -0.110 -12.830 1.00 96.38 284 ILE A CA 1
ATOM 2286 C C . ILE A 1 284 ? -0.493 0.061 -14.206 1.00 96.38 284 ILE A C 1
ATOM 2288 O O . ILE A 1 284 ? -0.624 -0.787 -15.088 1.00 96.38 284 ILE A O 1
ATOM 2292 N N . HIS A 1 285 ? 0.255 1.143 -14.355 1.00 95.69 285 HIS A N 1
ATOM 2293 C CA . HIS A 1 285 ? 1.050 1.444 -15.530 1.00 95.69 285 HIS A CA 1
ATOM 2294 C C . HIS A 1 285 ? 2.526 1.482 -15.163 1.00 95.69 285 HIS A C 1
ATOM 2296 O O . HIS A 1 285 ? 2.919 2.026 -14.129 1.00 95.69 285 HIS A O 1
ATOM 2302 N N . TYR A 1 286 ? 3.348 0.943 -16.050 1.00 94.75 286 TYR A N 1
ATOM 2303 C CA . TYR A 1 286 ? 4.793 1.077 -15.995 1.00 94.75 286 TYR A CA 1
ATOM 2304 C C . TYR A 1 286 ? 5.304 1.531 -17.358 1.00 94.75 286 TYR A C 1
ATOM 2306 O O . TYR A 1 286 ? 4.781 1.139 -18.402 1.00 94.75 286 TYR A O 1
ATOM 2314 N N . THR A 1 287 ? 6.304 2.403 -17.361 1.00 93.00 287 THR A N 1
ATOM 2315 C CA . THR A 1 287 ? 6.943 2.904 -18.579 1.00 93.00 287 THR A CA 1
ATOM 2316 C C . THR A 1 287 ? 8.433 3.025 -18.337 1.00 93.00 287 THR A C 1
ATOM 2318 O O . THR A 1 287 ? 8.861 3.548 -17.308 1.00 93.00 287 THR A O 1
ATOM 2321 N N . ALA A 1 288 ? 9.217 2.563 -19.302 1.00 92.44 288 ALA A N 1
ATOM 2322 C CA . ALA A 1 288 ? 10.664 2.647 -19.265 1.00 92.44 288 ALA A CA 1
ATOM 2323 C C . ALA A 1 288 ? 11.239 2.815 -20.670 1.00 92.44 288 ALA A C 1
ATOM 2325 O O . ALA A 1 288 ? 10.552 2.648 -21.681 1.00 92.44 288 ALA A O 1
ATOM 2326 N N . THR A 1 289 ? 12.516 3.176 -20.728 1.00 92.06 289 THR A N 1
ATOM 2327 C CA . THR A 1 289 ? 13.284 3.120 -21.970 1.00 92.06 289 THR A CA 1
ATOM 2328 C C . THR A 1 289 ? 13.706 1.682 -22.252 1.00 92.06 289 THR A C 1
ATOM 2330 O O . THR A 1 289 ? 13.764 0.843 -21.347 1.00 92.06 289 THR A O 1
ATOM 2333 N N . CYS A 1 290 ? 14.048 1.387 -23.501 1.00 90.88 290 CYS A N 1
ATOM 2334 C CA . CYS A 1 290 ? 14.555 0.070 -23.872 1.00 90.88 290 CYS A CA 1
ATOM 2335 C C . CYS A 1 290 ? 15.926 -0.261 -23.265 1.00 90.88 290 CYS A C 1
ATOM 2337 O O . CYS A 1 290 ? 16.313 -1.424 -23.268 1.00 90.88 290 CYS A O 1
ATOM 2339 N N . CYS A 1 291 ? 16.626 0.706 -22.659 1.00 90.56 291 CYS A N 1
ATOM 2340 C CA . CYS A 1 291 ? 17.804 0.407 -21.838 1.00 90.56 291 CYS A CA 1
ATOM 2341 C C . CYS A 1 291 ? 17.448 -0.368 -20.548 1.00 90.56 291 CYS A C 1
ATOM 2343 O O . CYS A 1 291 ? 18.316 -1.004 -19.953 1.00 90.56 291 CYS A O 1
ATOM 2345 N N . PHE A 1 292 ? 16.177 -0.340 -20.121 1.00 91.31 292 PHE A N 1
ATOM 2346 C CA . PHE A 1 292 ? 15.644 -1.118 -19.000 1.00 91.31 292 PHE A CA 1
ATOM 2347 C C . PHE A 1 292 ? 14.449 -1.958 -19.476 1.00 91.31 292 PHE A C 1
ATOM 2349 O O . PHE A 1 292 ? 13.299 -1.631 -19.188 1.00 91.31 292 PHE A O 1
ATOM 2356 N N . PRO A 1 293 ? 14.689 -3.045 -20.227 1.00 90.62 293 PRO A N 1
ATOM 2357 C CA . PRO A 1 293 ? 13.625 -3.796 -20.892 1.00 90.62 293 PRO A CA 1
ATOM 2358 C C . PRO A 1 293 ? 12.888 -4.768 -19.962 1.00 90.62 293 PRO A C 1
ATOM 2360 O O . PRO A 1 293 ? 11.960 -5.445 -20.393 1.00 90.62 293 PRO A O 1
ATOM 2363 N N . LYS A 1 294 ? 13.305 -4.882 -18.695 1.00 91.88 294 LYS A N 1
ATOM 2364 C CA . LYS A 1 294 ? 12.774 -5.857 -17.737 1.00 91.88 294 LYS A CA 1
ATOM 2365 C C . LYS A 1 294 ? 12.064 -5.165 -16.590 1.00 91.88 294 LYS A C 1
ATOM 2367 O O . LYS A 1 294 ? 12.590 -4.230 -15.996 1.00 91.88 294 LYS A O 1
ATOM 2372 N N . PHE A 1 295 ? 10.908 -5.710 -16.251 1.00 93.12 295 PHE A N 1
ATOM 2373 C CA . PHE A 1 295 ? 10.056 -5.268 -15.162 1.00 93.12 295 PHE A CA 1
ATOM 2374 C C . PHE A 1 295 ? 9.520 -6.492 -14.430 1.00 93.12 295 PHE A C 1
ATOM 2376 O O . PHE A 1 295 ? 8.998 -7.413 -15.056 1.00 93.12 295 PHE A O 1
ATOM 2383 N N . GLU A 1 296 ? 9.650 -6.525 -13.111 1.00 96.06 296 GLU A N 1
ATOM 2384 C CA . GLU A 1 296 ? 9.017 -7.533 -12.268 1.00 96.06 296 GLU A CA 1
ATOM 2385 C C . GLU A 1 296 ? 7.923 -6.883 -11.427 1.00 96.06 296 GLU A C 1
ATOM 2387 O O . GLU A 1 296 ? 8.166 -5.895 -10.737 1.00 96.06 296 GLU A O 1
ATOM 2392 N N . ILE A 1 297 ? 6.724 -7.458 -11.474 1.00 96.81 297 ILE A N 1
ATOM 2393 C CA . ILE A 1 297 ? 5.590 -7.081 -10.632 1.00 96.81 297 ILE A CA 1
ATOM 2394 C C . ILE A 1 297 ? 5.338 -8.180 -9.602 1.00 96.81 297 ILE A C 1
ATOM 2396 O O . ILE A 1 297 ? 5.355 -9.373 -9.923 1.00 96.81 297 ILE A O 1
ATOM 2400 N N . ILE A 1 298 ? 5.130 -7.769 -8.355 1.00 96.81 298 ILE A N 1
ATOM 2401 C CA . ILE A 1 298 ? 4.919 -8.635 -7.199 1.00 96.81 298 ILE A CA 1
ATOM 2402 C C . ILE A 1 298 ? 3.613 -8.207 -6.535 1.00 96.81 298 ILE A C 1
ATOM 2404 O O . ILE A 1 298 ? 3.469 -7.048 -6.144 1.00 96.81 298 ILE A O 1
ATOM 2408 N N . ALA A 1 299 ? 2.686 -9.149 -6.391 1.00 96.81 299 ALA A N 1
ATOM 2409 C CA . ALA A 1 299 ? 1.413 -8.943 -5.713 1.00 96.81 299 ALA A CA 1
ATOM 2410 C C . ALA A 1 299 ? 1.244 -9.964 -4.588 1.00 96.81 299 ALA A C 1
ATOM 2412 O O . ALA A 1 299 ? 1.518 -11.152 -4.785 1.00 96.81 299 ALA A O 1
ATOM 2413 N N . THR A 1 300 ? 0.779 -9.502 -3.432 1.00 94.44 300 THR A N 1
ATOM 2414 C CA . THR A 1 300 ? 0.522 -10.325 -2.246 1.00 94.44 300 THR A CA 1
ATOM 2415 C C . THR A 1 300 ? -0.891 -10.053 -1.745 1.00 94.44 300 THR A C 1
ATOM 2417 O O . THR A 1 300 ? -1.290 -8.891 -1.662 1.00 94.44 300 THR A O 1
ATOM 2420 N N . ASP A 1 301 ? -1.645 -11.103 -1.428 1.00 93.00 301 ASP A N 1
ATOM 2421 C CA . ASP A 1 301 ? -2.995 -11.010 -0.859 1.00 93.00 301 ASP A CA 1
ATOM 2422 C C . ASP A 1 301 ? -2.980 -10.842 0.679 1.00 93.00 301 ASP A C 1
ATOM 2424 O O . ASP A 1 301 ? -1.922 -10.864 1.317 1.00 93.00 301 ASP A O 1
ATOM 2428 N N . LEU A 1 302 ? -4.157 -10.696 1.299 1.00 89.06 302 LEU A N 1
ATOM 2429 C CA . LEU A 1 302 ? -4.294 -10.593 2.762 1.00 89.06 302 LEU A CA 1
ATOM 2430 C C . LEU A 1 302 ? -3.927 -11.883 3.521 1.00 89.06 302 LEU A C 1
ATOM 2432 O O . LEU A 1 302 ? -3.798 -11.860 4.748 1.00 89.06 302 LEU A O 1
ATOM 2436 N N . ARG A 1 303 ? -3.772 -13.018 2.832 1.00 88.44 303 ARG A N 1
ATOM 2437 C CA . ARG A 1 303 ? -3.322 -14.299 3.402 1.00 88.44 303 ARG A CA 1
ATOM 2438 C C . ARG A 1 303 ? -1.826 -14.555 3.220 1.00 88.44 303 ARG A C 1
ATOM 2440 O O . ARG A 1 303 ? -1.317 -15.538 3.756 1.00 88.44 303 ARG A O 1
ATOM 2447 N N . GLY A 1 304 ? -1.111 -13.660 2.545 1.00 89.25 304 GLY A N 1
ATOM 2448 C CA . GLY A 1 304 ? 0.312 -13.786 2.250 1.00 89.25 304 GLY A CA 1
ATOM 2449 C C . GLY A 1 304 ? 0.623 -14.610 0.997 1.00 89.25 304 GLY A C 1
ATOM 2450 O O . GLY A 1 304 ? 1.802 -14.797 0.671 1.00 89.25 304 GLY A O 1
ATOM 2451 N N . ASN A 1 305 ? -0.383 -15.081 0.253 1.00 92.19 305 ASN A N 1
ATOM 2452 C CA . ASN A 1 305 ? -0.156 -15.727 -1.031 1.00 92.19 305 ASN A CA 1
ATOM 2453 C C . ASN A 1 305 ? 0.410 -14.688 -2.002 1.00 92.19 305 ASN A C 1
ATOM 2455 O O . ASN A 1 305 ? -0.140 -13.606 -2.193 1.00 92.19 305 ASN A O 1
ATOM 2459 N N . THR A 1 306 ? 1.555 -15.009 -2.604 1.00 96.31 306 THR A N 1
ATOM 2460 C CA . THR A 1 306 ? 2.311 -14.066 -3.434 1.00 96.31 306 THR A CA 1
ATOM 2461 C C . THR A 1 306 ? 2.462 -14.593 -4.853 1.00 96.31 306 THR A C 1
ATOM 2463 O O . THR A 1 306 ? 2.850 -15.747 -5.054 1.00 96.31 306 THR A O 1
ATOM 2466 N N . ASN A 1 307 ? 2.214 -13.732 -5.839 1.00 97.69 307 ASN A N 1
ATOM 2467 C CA . ASN A 1 307 ? 2.524 -13.975 -7.243 1.00 97.69 307 ASN A CA 1
ATOM 2468 C C . ASN A 1 307 ? 3.586 -12.989 -7.738 1.00 97.69 307 ASN A C 1
ATOM 2470 O O . ASN A 1 307 ? 3.611 -11.827 -7.334 1.00 97.69 307 ASN A O 1
ATOM 2474 N N . LYS A 1 308 ? 4.463 -13.464 -8.623 1.00 97.19 308 LYS A N 1
ATOM 2475 C CA . LYS A 1 308 ? 5.505 -12.659 -9.262 1.00 97.19 308 LYS A CA 1
ATOM 2476 C C . LYS A 1 308 ? 5.460 -12.877 -10.761 1.00 97.19 308 LYS A C 1
ATOM 2478 O O . LYS A 1 308 ? 5.414 -14.021 -11.219 1.00 97.19 308 LYS A O 1
ATOM 2483 N N . LYS A 1 309 ? 5.519 -11.793 -11.527 1.00 96.12 309 LYS A N 1
ATOM 2484 C CA . LYS A 1 309 ? 5.540 -11.851 -12.987 1.00 96.12 309 LYS A CA 1
ATOM 2485 C C . LYS A 1 309 ? 6.645 -10.959 -13.530 1.00 96.12 309 LYS A C 1
ATOM 2487 O O . LYS A 1 309 ? 6.644 -9.755 -13.300 1.00 96.12 309 LYS A O 1
ATOM 2492 N N . THR A 1 310 ? 7.562 -11.555 -14.284 1.00 95.25 310 THR A N 1
ATOM 2493 C CA . THR A 1 310 ? 8.562 -10.812 -15.056 1.00 95.25 310 THR A CA 1
ATOM 2494 C C . THR A 1 310 ? 8.036 -10.553 -16.462 1.00 95.25 310 THR A C 1
ATOM 2496 O O . THR A 1 310 ? 7.612 -11.480 -17.157 1.00 95.25 310 THR A O 1
ATOM 2499 N N . ILE A 1 311 ? 8.098 -9.298 -16.881 1.00 92.06 311 ILE A N 1
ATOM 2500 C CA . ILE A 1 311 ? 7.751 -8.807 -18.209 1.00 92.06 311 ILE A CA 1
ATOM 2501 C C . ILE A 1 311 ? 9.049 -8.313 -18.845 1.00 92.06 311 ILE A C 1
ATOM 2503 O O . ILE A 1 311 ? 9.808 -7.568 -18.228 1.00 92.06 311 ILE A O 1
ATOM 2507 N N . ASP A 1 312 ? 9.331 -8.796 -20.051 1.00 90.81 312 ASP A N 1
ATOM 2508 C CA . ASP A 1 312 ? 10.599 -8.581 -20.746 1.00 90.81 312 ASP A CA 1
ATOM 2509 C C . ASP A 1 312 ? 10.314 -8.101 -22.174 1.00 90.81 312 ASP A C 1
ATOM 2511 O O . ASP A 1 312 ? 9.807 -8.859 -23.009 1.00 90.81 312 ASP A O 1
ATOM 2515 N N . ALA A 1 313 ? 10.617 -6.830 -22.429 1.00 87.50 313 ALA A N 1
ATOM 2516 C CA . ALA A 1 313 ? 10.373 -6.135 -23.686 1.00 87.50 313 ALA A CA 1
ATOM 2517 C C . ALA A 1 313 ? 11.244 -6.651 -24.849 1.00 87.50 313 ALA A C 1
ATOM 2519 O O . ALA A 1 313 ? 10.958 -6.339 -26.005 1.00 87.50 313 ALA A O 1
ATOM 2520 N N . GLU A 1 314 ? 12.271 -7.466 -24.576 1.00 84.94 314 GLU A N 1
ATOM 2521 C CA . GLU A 1 314 ? 13.114 -8.102 -25.600 1.00 84.94 314 GLU A CA 1
ATOM 2522 C C . GLU A 1 314 ? 12.563 -9.465 -26.053 1.00 84.94 314 GLU A C 1
ATOM 2524 O O . GLU A 1 314 ? 12.843 -9.932 -27.158 1.00 84.94 314 GLU A O 1
ATOM 2529 N N . LYS A 1 315 ? 11.776 -10.151 -25.214 1.00 70.69 315 LYS A N 1
ATOM 2530 C CA . LYS A 1 315 ? 11.462 -11.583 -25.395 1.00 70.69 315 LYS A CA 1
ATOM 2531 C C . LYS A 1 315 ? 10.181 -11.889 -26.156 1.00 70.69 315 LYS A C 1
ATOM 2533 O O . LYS A 1 315 ? 9.707 -13.030 -26.113 1.00 70.69 315 LYS A O 1
ATOM 2538 N N . ARG A 1 316 ? 9.604 -10.937 -26.893 1.00 62.34 316 ARG A N 1
ATOM 2539 C CA . ARG A 1 316 ? 8.380 -11.238 -27.642 1.00 62.34 316 ARG A CA 1
ATOM 2540 C C . ARG A 1 316 ? 8.679 -12.163 -28.832 1.00 62.34 316 ARG A C 1
ATOM 2542 O O . ARG A 1 316 ? 9.088 -11.729 -29.910 1.00 62.34 316 ARG A O 1
ATOM 2549 N N . LYS A 1 317 ? 8.417 -13.461 -28.636 1.00 43.38 317 LYS A N 1
ATOM 2550 C CA . LYS A 1 317 ? 8.022 -14.363 -29.723 1.00 43.38 317 LYS A CA 1
ATOM 2551 C C . LYS A 1 317 ? 6.646 -13.911 -30.205 1.00 43.38 317 LYS A C 1
ATOM 2553 O O . LYS A 1 317 ? 5.770 -13.629 -29.390 1.00 43.38 317 LYS A O 1
ATOM 2558 N N . TYR A 1 318 ? 6.475 -13.815 -31.519 1.00 40.28 318 TYR A N 1
ATOM 2559 C CA . TYR A 1 318 ? 5.175 -13.615 -32.145 1.00 40.28 318 TYR A CA 1
ATOM 2560 C C . TYR A 1 318 ? 4.207 -14.689 -31.630 1.00 40.28 318 TYR A C 1
ATOM 2562 O O . TYR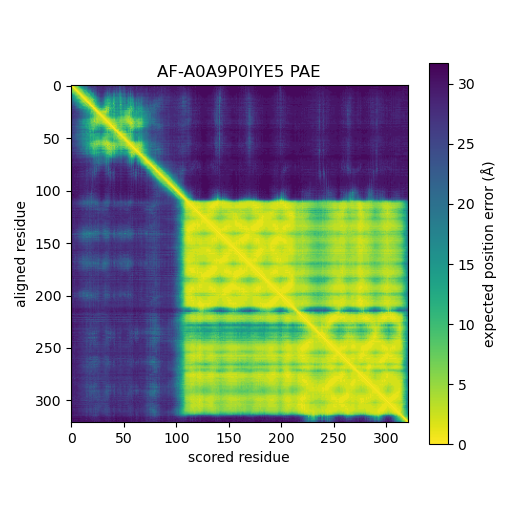 A 1 318 ? 4.314 -15.847 -32.023 1.00 40.28 318 TYR A O 1
ATOM 2570 N N . ASN A 1 319 ? 3.265 -14.320 -30.761 1.00 34.62 319 ASN A N 1
ATOM 2571 C CA . ASN A 1 319 ? 2.018 -15.069 -30.662 1.00 34.62 319 ASN A CA 1
ATOM 2572 C C . ASN A 1 319 ? 1.194 -14.649 -31.880 1.00 34.62 319 ASN A C 1
ATOM 2574 O O . ASN A 1 319 ? 0.356 -13.754 -31.786 1.00 34.62 319 ASN A O 1
ATOM 2578 N N . ASN A 1 320 ? 1.517 -15.231 -33.038 1.00 30.02 320 ASN A N 1
ATOM 2579 C CA . ASN A 1 320 ? 0.597 -15.219 -34.162 1.00 30.02 320 ASN A CA 1
ATOM 2580 C C . ASN A 1 320 ? -0.591 -16.091 -33.762 1.00 30.02 320 ASN A C 1
ATOM 2582 O O . ASN A 1 320 ? -0.426 -17.262 -33.415 1.00 30.02 320 ASN A O 1
ATOM 2586 N N . THR A 1 321 ? -1.748 -15.443 -33.741 1.00 32.03 321 THR A N 1
ATOM 2587 C CA . THR A 1 321 ? -3.054 -16.078 -33.894 1.00 32.03 321 THR A CA 1
ATOM 2588 C C . THR A 1 321 ? -3.138 -16.751 -35.257 1.00 32.03 321 THR A C 1
ATOM 2590 O O . THR A 1 321 ? -2.437 -16.292 -36.191 1.00 32.03 321 THR A O 1
#

Secondary structure (DSSP, 8-state):
-------SHHHHHHHHHHHTT-EEEEETTTTEEEEEE-GGGGS-HHHHHHH-TTEEEEEEETTEETT--S-PPPPPPP---PPPPPP------------------------SEEEEE-TT---EE-TT-EEEEEEEEEE--SS-EEEEEEEEESS--EEEEE-SEEEE-TTPPPEEEEEEEE--S-TT-EEEEEEEEEESS-EEEEEEEEESPPP---PPPEEEEEEE---TT--SHHHHHH-EEEEEEEEE-SSS-EEEEEEESS--EESSPPEET--S-EEEEEEEETTS-EEEEEEEETT--EEEEEEETT-------

Sequence (321 aa):
MSQYHKTDNLLQEQSQKYYSRLIDTLNNSKNQFLLFGEKSIFNNEDFFLHNHTNVEIVWCKDGKCENCKEKMPKPLAIVNQVPEIKTIDEQNQPKNKASDKSWSDEIDGAKSFRLELSPYSILTGISGETVKLYFRVIHRSWIPLEYNFHCYDQMGLIRSVLPTSVILPPNSPPFDVMVILEVTGPEGSTDEITFSVLQPEFETIKINFYIGKLTGDTTRPTIDYIFNGDCRFADTPHTCASEKWNVEVTIQDENSGLAMISSIPNNIRFRSEFNIGTKLPVIIHYTATCCFPKFEIIATDLRGNTNKKTIDAEKRKYNNT

Solvent-accessible surface area (backbone atoms only — not comparable to full-atom values): 19391 Å² total; per-residue (Å²): 136,90,81,82,93,78,82,76,73,68,60,59,60,50,51,58,61,59,57,79,70,52,55,76,48,76,38,83,89,72,76,27,40,36,43,41,46,48,68,83,79,50,83,55,63,66,65,56,59,72,77,36,91,58,59,49,81,45,45,36,56,98,93,45,56,81,75,80,83,77,82,84,74,84,85,76,86,88,85,82,83,85,82,86,86,81,89,80,84,91,82,84,85,86,89,83,92,74,95,68,88,77,74,78,80,75,74,75,71,78,61,60,49,49,82,46,78,36,90,83,38,56,59,52,39,45,64,80,37,79,44,52,36,30,43,25,41,38,68,64,38,88,54,68,45,55,37,34,52,48,73,54,57,77,73,71,34,72,74,48,60,45,63,47,57,51,75,47,51,50,85,46,71,76,42,69,36,38,34,38,31,46,35,71,67,62,75,78,43,72,36,53,38,41,40,32,33,68,29,87,55,77,47,73,51,39,33,40,35,35,31,31,80,89,76,90,68,82,68,53,37,49,80,47,73,52,76,47,68,74,33,73,82,32,83,48,79,68,47,6,66,72,38,60,35,38,36,43,36,43,35,33,22,77,83,63,4,31,53,47,77,50,48,45,73,80,59,73,42,64,77,57,92,74,45,31,32,35,45,61,76,44,46,34,38,38,72,42,36,30,77,54,41,58,39,35,43,38,34,26,27,65,73,64,31,63,32,76,48,78,48,54,45,59,69,76,68,85,82,73,126

Foldseek 3Di:
DDDDDDDPPVVVVVVVVLVVPWDWDQPPVQRAIETEDAPVSCPPVPVPVVVDVRYDYWHDDPRRTPPPPDDDDDDDDDDDDDDDDDDDDDDDDDDDDDDDPDDPPPPPPPDQKDKAWDLPADLEDAQQDKGKTWIKIGGNDQAWWKWAKDKDKDPPQWDDWPPRIDIAHPPRDIDIIITIGRDHDDAADWMKMKMWTPPPHTDIAIAIRGHHDQPDDPDAKDKDKDKDFALQPQPDPVSQQPGKIKMKIKIADQRFAWQDKAKVVGDKDWPDDDHGRDRDITIIMDMDGSVCQKMKIWTAGSVRRIDIDIGGRNPDDDPDD